Protein AF-A0A8H2XWH2-F1 (afdb_monomer)

pLDDT: mean 76.87, std 19.96, range [31.94, 98.0]

Mean predicted aligned error: 13.1 Å

Structure (mmCIF, N/CA/C/O backbone):
data_AF-A0A8H2XWH2-F1
#
_entry.id   AF-A0A8H2XWH2-F1
#
loop_
_atom_site.group_PDB
_atom_site.id
_atom_site.type_symbol
_atom_site.label_atom_id
_atom_site.label_alt_id
_atom_site.label_comp_id
_atom_site.label_asym_id
_atom_site.label_entity_id
_atom_site.label_seq_id
_atom_site.pdbx_PDB_ins_code
_atom_site.Cartn_x
_atom_site.Cartn_y
_atom_site.Cartn_z
_atom_site.occupancy
_atom_site.B_iso_or_equiv
_atom_site.auth_seq_id
_atom_site.auth_comp_id
_atom_site.auth_asym_id
_atom_site.auth_atom_id
_atom_site.pdbx_PDB_model_num
ATOM 1 N N . MET A 1 1 ? -13.136 -3.541 8.888 1.00 91.06 1 MET A N 1
ATOM 2 C CA . MET A 1 1 ? -12.353 -3.822 7.664 1.00 91.06 1 MET A CA 1
ATOM 3 C C . MET A 1 1 ? -10.920 -4.199 8.004 1.00 91.06 1 MET A C 1
ATOM 5 O O . MET A 1 1 ? -10.156 -3.366 8.495 1.00 91.06 1 MET A O 1
ATOM 9 N N . LEU A 1 2 ? -10.588 -5.460 7.754 1.00 94.88 2 LEU A N 1
ATOM 10 C CA . LEU A 1 2 ? -9.274 -6.061 7.959 1.00 94.88 2 LEU A CA 1
ATOM 11 C C . LEU A 1 2 ? -8.609 -6.339 6.616 1.00 94.88 2 LEU A C 1
ATOM 13 O O . LEU A 1 2 ? -9.277 -6.759 5.678 1.00 94.88 2 LEU A O 1
ATOM 17 N N . VAL A 1 3 ? -7.298 -6.149 6.539 1.00 95.75 3 VAL A N 1
ATOM 18 C CA . VAL A 1 3 ? -6.488 -6.607 5.411 1.00 95.75 3 VAL A CA 1
ATOM 19 C C . VAL A 1 3 ? -6.188 -8.090 5.626 1.00 95.75 3 VAL A C 1
ATOM 21 O O . VAL A 1 3 ? -5.547 -8.455 6.609 1.00 95.75 3 VAL A O 1
ATOM 24 N N . THR A 1 4 ? -6.655 -8.950 4.724 1.00 95.50 4 THR A N 1
ATOM 25 C CA . THR A 1 4 ? -6.486 -10.411 4.817 1.00 95.50 4 THR A CA 1
ATOM 26 C C . THR A 1 4 ? -5.352 -10.928 3.947 1.00 95.50 4 THR A C 1
ATOM 28 O O . THR A 1 4 ? -4.716 -11.922 4.295 1.00 95.50 4 THR A O 1
ATOM 31 N N . SER A 1 5 ? -5.038 -10.235 2.853 1.00 96.31 5 SER A N 1
ATOM 32 C CA . SER A 1 5 ? -3.849 -10.518 2.054 1.00 96.31 5 SER A CA 1
ATOM 33 C C . SER A 1 5 ? -3.314 -9.282 1.337 1.00 96.31 5 SER A C 1
ATOM 35 O O . SER A 1 5 ? -4.023 -8.286 1.165 1.00 96.31 5 SER A O 1
ATOM 37 N N . ALA A 1 6 ? -2.050 -9.353 0.924 1.00 96.88 6 ALA A N 1
ATOM 38 C CA . ALA A 1 6 ? -1.389 -8.364 0.086 1.00 96.88 6 ALA 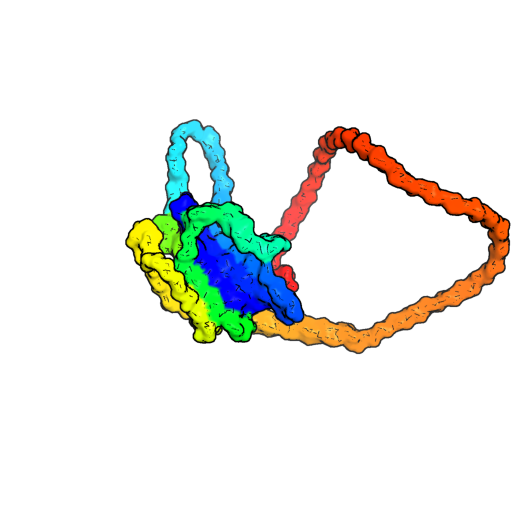A CA 1
ATOM 39 C C . ALA A 1 6 ? -0.572 -9.064 -1.008 1.00 96.88 6 ALA A C 1
ATOM 41 O O . ALA A 1 6 ? 0.288 -9.884 -0.701 1.00 96.88 6 ALA A O 1
ATOM 42 N N . SER A 1 7 ? -0.779 -8.699 -2.269 1.00 95.19 7 SER A N 1
ATOM 43 C CA . SER A 1 7 ? -0.048 -9.230 -3.421 1.00 95.19 7 SER A CA 1
ATOM 44 C C . SER A 1 7 ? 0.672 -8.104 -4.155 1.00 95.19 7 SER A C 1
ATOM 46 O O . SER A 1 7 ? 0.087 -7.075 -4.488 1.00 95.19 7 SER A O 1
ATOM 48 N N . TYR A 1 8 ? 1.958 -8.297 -4.422 1.00 92.94 8 TYR A N 1
ATOM 49 C CA . TYR A 1 8 ? 2.789 -7.376 -5.185 1.00 92.94 8 TYR A CA 1
ATOM 50 C C . TYR A 1 8 ? 2.809 -7.787 -6.658 1.00 92.94 8 TYR A C 1
ATOM 52 O O . TYR A 1 8 ? 3.260 -8.885 -6.983 1.00 92.94 8 TYR A O 1
ATOM 60 N N . TYR A 1 9 ? 2.379 -6.893 -7.548 1.00 91.56 9 TYR A N 1
ATOM 61 C CA . TYR A 1 9 ? 2.400 -7.087 -8.994 1.00 91.56 9 TYR A CA 1
ATOM 62 C C . TYR A 1 9 ? 3.373 -6.150 -9.692 1.00 91.56 9 TYR A C 1
ATOM 64 O O . TYR A 1 9 ? 3.622 -5.016 -9.272 1.00 91.56 9 TYR A O 1
ATOM 72 N N . LYS A 1 10 ? 3.842 -6.600 -10.854 1.00 88.12 10 LYS A N 1
ATOM 73 C CA . LYS A 1 10 ? 4.519 -5.737 -11.812 1.00 88.12 10 LYS A CA 1
ATOM 74 C C . LYS A 1 10 ? 4.036 -5.977 -13.234 1.00 88.12 10 LYS A C 1
ATOM 76 O O . LYS A 1 10 ? 3.940 -7.117 -13.687 1.00 88.12 10 LYS A O 1
ATOM 81 N N . SER A 1 11 ? 3.787 -4.887 -13.954 1.00 86.75 11 SER A N 1
ATOM 82 C CA . SER A 1 11 ? 3.505 -4.933 -15.386 1.00 86.75 11 SER A CA 1
ATOM 83 C C . SER A 1 11 ? 4.785 -5.116 -16.197 1.00 86.75 11 SER A C 1
ATOM 85 O O . SER A 1 11 ? 5.748 -4.363 -16.039 1.00 86.75 11 SER A O 1
ATOM 87 N N . ARG A 1 12 ? 4.776 -6.083 -17.121 1.00 82.50 12 ARG A N 1
ATOM 88 C CA . ARG A 1 12 ? 5.848 -6.248 -18.121 1.00 82.50 12 ARG A CA 1
ATOM 89 C C . ARG A 1 12 ? 5.813 -5.170 -19.204 1.00 82.50 12 ARG A C 1
ATOM 91 O O . ARG A 1 12 ? 6.842 -4.884 -19.803 1.00 82.50 12 ARG A O 1
ATOM 98 N N . LYS A 1 13 ? 4.634 -4.599 -19.472 1.00 85.62 13 LYS A N 1
ATOM 99 C CA . LYS A 1 13 ? 4.432 -3.575 -20.511 1.00 85.62 13 LYS A CA 1
ATOM 100 C C . LYS A 1 13 ? 4.608 -2.154 -19.980 1.00 85.62 13 LYS A C 1
ATOM 102 O O . LYS A 1 13 ? 4.993 -1.272 -20.736 1.00 85.62 13 LYS A O 1
ATOM 107 N N . SER A 1 14 ? 4.374 -1.958 -18.685 1.00 85.00 14 SER A N 1
ATOM 108 C CA . SER A 1 14 ? 4.397 -0.644 -18.044 1.00 85.00 14 SER A CA 1
ATOM 109 C C . SER A 1 14 ? 5.278 -0.686 -16.790 1.00 85.00 14 SER A C 1
ATOM 111 O O . SER A 1 14 ? 4.766 -0.681 -15.668 1.00 85.00 14 SER A O 1
ATOM 113 N N . PRO A 1 15 ? 6.617 -0.721 -16.942 1.00 81.44 15 PRO A N 1
ATOM 114 C CA . PRO A 1 15 ? 7.546 -0.837 -15.814 1.00 81.44 15 PRO A CA 1
ATOM 115 C C . PRO A 1 15 ? 7.513 0.377 -14.869 1.00 81.44 15 PRO A C 1
ATOM 117 O O . PRO A 1 15 ? 8.101 0.332 -13.791 1.00 81.44 15 PRO A O 1
ATOM 120 N N . GLY A 1 16 ? 6.817 1.454 -15.245 1.00 86.31 16 GLY A N 1
ATOM 121 C CA . GLY A 1 16 ? 6.575 2.626 -14.405 1.00 86.31 16 GLY A CA 1
ATOM 122 C C . GLY A 1 16 ? 5.547 2.444 -13.288 1.00 86.31 16 GLY A C 1
ATOM 123 O O . GLY A 1 16 ? 5.466 3.328 -12.449 1.00 86.31 16 GLY A O 1
ATOM 124 N N . HIS A 1 17 ? 4.793 1.341 -13.263 1.00 90.62 17 HIS A N 1
ATOM 125 C CA . HIS A 1 17 ? 3.780 1.094 -12.229 1.00 90.62 17 HIS A CA 1
ATOM 126 C C . HIS A 1 17 ? 4.312 0.168 -11.144 1.00 90.62 17 HIS A C 1
ATOM 128 O O . HIS A 1 17 ? 4.863 -0.896 -11.447 1.00 90.62 17 HIS A O 1
ATOM 134 N N . GLU A 1 18 ? 4.127 0.539 -9.887 1.00 91.62 18 GLU A N 1
ATOM 135 C CA . GLU A 1 18 ? 4.350 -0.304 -8.716 1.00 91.62 18 GLU A CA 1
ATOM 136 C C . GLU A 1 18 ? 3.004 -0.624 -8.075 1.00 91.62 18 GLU A C 1
ATOM 138 O O . GLU A 1 18 ? 2.367 0.254 -7.503 1.00 91.62 18 GLU A O 1
ATOM 143 N N . LEU A 1 19 ? 2.573 -1.882 -8.193 1.00 94.69 19 LEU A N 1
ATOM 144 C CA . LEU A 1 19 ? 1.204 -2.282 -7.882 1.00 94.69 19 LEU A CA 1
ATOM 145 C C . LEU A 1 19 ? 1.162 -3.185 -6.651 1.00 94.69 19 LEU A C 1
ATOM 147 O O . LEU A 1 19 ? 1.735 -4.275 -6.657 1.00 94.69 19 LEU A O 1
ATOM 151 N N . LEU A 1 20 ? 0.429 -2.777 -5.622 1.00 96.69 20 LEU A N 1
ATOM 152 C CA . LEU A 1 20 ? 0.083 -3.613 -4.475 1.00 96.69 20 LEU A CA 1
ATOM 153 C C . LEU A 1 20 ? -1.429 -3.811 -4.439 1.00 96.69 20 LEU A C 1
ATOM 155 O O . LEU A 1 20 ? -2.182 -2.849 -4.329 1.00 96.69 20 LEU A O 1
ATOM 159 N N . LEU A 1 21 ? -1.876 -5.057 -4.526 1.00 97.38 21 LEU A N 1
ATOM 160 C CA . LEU A 1 21 ? -3.272 -5.434 -4.354 1.00 97.38 21 LEU A CA 1
ATOM 161 C C . LEU A 1 21 ? -3.489 -5.912 -2.923 1.00 97.38 21 LEU A C 1
ATOM 163 O O . LEU A 1 21 ? -2.744 -6.754 -2.435 1.00 97.38 21 LEU A O 1
ATOM 167 N N . PHE A 1 22 ? -4.549 -5.443 -2.290 1.00 97.50 22 PHE A N 1
ATOM 168 C CA . PHE A 1 22 ? -4.957 -5.830 -0.952 1.00 97.50 22 PHE A CA 1
ATOM 169 C C . PHE A 1 22 ? -6.343 -6.449 -1.002 1.00 97.50 22 PHE A C 1
ATOM 171 O O . PHE A 1 22 ? -7.257 -5.884 -1.611 1.00 97.50 22 PHE A O 1
ATOM 178 N N . THR A 1 23 ? -6.501 -7.583 -0.328 1.00 96.62 23 THR A N 1
ATOM 179 C CA . THR A 1 23 ? -7.818 -8.154 -0.042 1.00 96.62 23 THR A CA 1
ATOM 180 C C . THR A 1 23 ? -8.269 -7.634 1.312 1.00 96.62 23 THR A C 1
ATOM 182 O O . THR A 1 23 ? -7.539 -7.740 2.299 1.00 96.62 23 THR A O 1
ATOM 185 N N . ILE A 1 24 ? -9.458 -7.042 1.349 1.00 95.50 24 ILE A N 1
ATOM 186 C CA . ILE A 1 24 ? -10.059 -6.452 2.539 1.00 95.50 24 ILE A CA 1
ATOM 187 C C . ILE A 1 24 ? -11.320 -7.235 2.875 1.00 95.50 24 ILE A C 1
ATOM 189 O O . ILE A 1 24 ? -12.261 -7.242 2.085 1.00 95.50 24 ILE A O 1
ATOM 193 N N . ALA A 1 25 ? -11.358 -7.847 4.052 1.00 93.19 25 ALA A N 1
ATOM 194 C CA . ALA A 1 25 ? -12.563 -8.474 4.573 1.00 93.19 25 ALA A CA 1
ATOM 195 C C . ALA A 1 25 ? -13.289 -7.518 5.522 1.00 93.19 25 ALA A C 1
ATOM 197 O O . ALA A 1 25 ? -12.667 -6.823 6.344 1.00 93.19 25 ALA A O 1
ATOM 198 N N . ASP A 1 26 ? -14.614 -7.488 5.426 1.00 89.62 26 ASP A N 1
ATOM 199 C CA . ASP A 1 26 ? -15.426 -6.963 6.516 1.00 89.62 26 ASP A CA 1
ATOM 200 C C . ASP A 1 26 ? -15.560 -8.003 7.639 1.00 89.62 26 ASP A C 1
ATOM 202 O O . ASP A 1 26 ? -15.497 -9.203 7.389 1.00 89.62 26 ASP A O 1
ATOM 206 N N . GLN A 1 27 ? -15.715 -7.547 8.882 1.00 82.25 27 GLN A N 1
ATOM 207 C CA . GLN A 1 27 ? -15.890 -8.420 10.054 1.00 82.25 27 GLN A CA 1
ATOM 208 C C . GLN A 1 27 ? -17.351 -8.866 10.257 1.00 82.25 27 GLN A C 1
ATOM 210 O O . GLN A 1 27 ? -17.688 -9.370 11.323 1.00 82.25 27 GLN A O 1
ATOM 215 N N . ALA A 1 28 ? -18.221 -8.648 9.269 1.00 81.88 28 ALA A N 1
ATOM 216 C CA . ALA A 1 28 ? -19.620 -9.062 9.316 1.00 81.88 28 ALA A CA 1
ATOM 217 C C . ALA A 1 28 ? -19.783 -10.583 9.111 1.00 81.88 28 ALA A C 1
ATOM 219 O O . ALA A 1 28 ? -18.870 -11.251 8.624 1.00 81.88 28 ALA A O 1
ATOM 220 N N . ASP A 1 29 ? -20.969 -11.105 9.448 1.00 64.25 29 ASP A N 1
ATOM 221 C CA . ASP A 1 29 ? -21.295 -12.543 9.419 1.00 64.25 29 ASP A CA 1
ATOM 222 C C . ASP A 1 29 ? -21.149 -13.186 8.025 1.00 64.25 29 ASP A C 1
ATOM 224 O O . ASP A 1 29 ? -20.847 -14.373 7.918 1.00 64.25 29 ASP A O 1
ATOM 228 N N . GLU A 1 30 ? -21.289 -12.397 6.953 1.00 77.12 30 GLU A N 1
ATOM 229 C CA . GLU A 1 30 ? -20.931 -12.796 5.591 1.00 77.12 30 GLU A CA 1
ATOM 230 C C . GLU A 1 30 ? -19.717 -11.980 5.117 1.00 77.12 30 GLU A C 1
ATOM 232 O O . GLU A 1 30 ? -19.862 -10.798 4.781 1.00 77.12 30 GLU A O 1
ATOM 237 N N . PRO A 1 31 ? -18.500 -12.564 5.095 1.00 74.56 31 PRO A N 1
ATOM 238 C CA . PRO A 1 31 ? -17.293 -11.825 4.758 1.00 74.56 31 PRO A CA 1
ATOM 239 C C . PRO A 1 31 ? -17.285 -11.479 3.268 1.00 74.56 31 PRO A C 1
ATOM 241 O O . PRO A 1 31 ? -16.856 -12.257 2.414 1.00 74.56 31 PRO A O 1
ATOM 244 N N . LEU A 1 32 ? -17.741 -10.271 2.948 1.00 85.94 32 LEU A N 1
ATOM 245 C CA . LEU A 1 32 ? -17.546 -9.682 1.633 1.00 85.94 32 LEU A CA 1
ATOM 246 C C . LEU A 1 32 ? -16.080 -9.270 1.489 1.00 85.94 32 LEU A C 1
ATOM 248 O O . LEU A 1 32 ? -15.563 -8.448 2.253 1.00 85.94 32 LEU A O 1
ATOM 252 N N . ASN A 1 33 ? -15.419 -9.839 0.481 1.00 91.50 33 ASN A N 1
ATOM 253 C CA . ASN A 1 33 ? -14.073 -9.443 0.098 1.00 91.50 33 ASN A CA 1
ATOM 254 C C . ASN A 1 33 ? -14.141 -8.249 -0.850 1.00 91.50 33 ASN A C 1
ATOM 256 O O . ASN A 1 33 ? -14.717 -8.314 -1.935 1.00 91.50 33 ASN A O 1
ATOM 260 N N . ASN A 1 34 ? -13.496 -7.164 -0.447 1.00 94.62 34 ASN A N 1
ATOM 261 C CA . ASN A 1 34 ? -13.218 -6.025 -1.299 1.00 94.62 34 ASN A CA 1
ATOM 262 C C . ASN A 1 34 ? -11.751 -6.051 -1.717 1.00 94.62 34 ASN A C 1
ATOM 264 O O . ASN A 1 34 ? -10.889 -6.546 -0.993 1.00 94.62 34 ASN A O 1
ATOM 268 N N . TYR A 1 35 ? -11.463 -5.477 -2.879 1.00 96.81 35 TYR A N 1
ATOM 269 C CA . TYR A 1 35 ? -10.101 -5.378 -3.388 1.00 96.81 35 TYR A CA 1
ATOM 270 C C . TYR A 1 35 ? -9.704 -3.918 -3.500 1.00 96.81 35 TYR A C 1
ATOM 272 O O . TYR A 1 35 ? -10.422 -3.121 -4.108 1.00 96.81 35 TYR A O 1
ATOM 280 N N . ILE A 1 36 ? -8.557 -3.577 -2.924 1.00 97.44 36 ILE A N 1
ATOM 281 C CA . ILE A 1 36 ? -7.956 -2.250 -3.025 1.00 97.44 36 ILE A CA 1
ATOM 282 C C . ILE A 1 36 ? -6.604 -2.408 -3.698 1.00 97.44 36 ILE A C 1
ATOM 284 O O . ILE A 1 36 ? -5.781 -3.202 -3.265 1.00 97.44 36 ILE A O 1
ATOM 288 N N . LEU A 1 37 ? -6.364 -1.647 -4.751 1.00 97.62 37 LEU A N 1
ATOM 289 C CA . LEU A 1 37 ? -5.100 -1.606 -5.459 1.00 97.62 37 LEU A CA 1
ATOM 290 C C . LEU A 1 37 ? -4.440 -0.254 -5.216 1.00 97.62 37 LEU A C 1
ATOM 292 O O . LEU A 1 37 ? -5.036 0.787 -5.477 1.00 97.62 37 LEU A O 1
ATOM 296 N N . LEU A 1 38 ? -3.217 -0.284 -4.710 1.00 97.62 38 LEU A N 1
ATOM 297 C CA . LEU A 1 38 ? -2.335 0.862 -4.598 1.00 97.62 38 LEU A CA 1
ATOM 298 C C . LEU A 1 38 ? -1.377 0.840 -5.784 1.00 97.62 38 LEU A C 1
ATOM 300 O O . LEU A 1 38 ? -0.593 -0.099 -5.928 1.00 97.62 38 LEU A O 1
ATOM 304 N N . ASP A 1 39 ? -1.463 1.864 -6.622 1.00 95.69 39 ASP A N 1
ATOM 305 C CA . ASP A 1 39 ? -0.576 2.082 -7.756 1.00 95.69 39 ASP A CA 1
ATOM 306 C C . ASP A 1 39 ? 0.300 3.299 -7.492 1.00 95.69 39 ASP A C 1
ATOM 308 O O . ASP A 1 39 ? -0.204 4.402 -7.273 1.00 95.69 39 ASP A O 1
ATOM 312 N N . ARG A 1 40 ? 1.613 3.096 -7.530 1.00 94.50 40 ARG A N 1
ATOM 313 C CA . ARG A 1 40 ? 2.581 4.183 -7.544 1.00 94.50 40 ARG A CA 1
ATOM 314 C C . ARG A 1 40 ? 3.176 4.343 -8.932 1.00 94.50 40 ARG A C 1
ATOM 316 O O . ARG A 1 40 ? 3.749 3.409 -9.491 1.00 94.50 40 ARG A O 1
ATOM 323 N N . 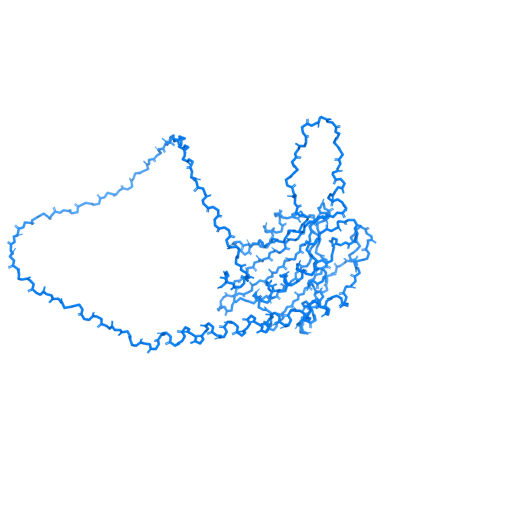THR A 1 41 ? 3.096 5.567 -9.444 1.00 91.88 41 THR A N 1
ATOM 324 C CA . THR A 1 41 ? 3.561 5.953 -10.780 1.00 91.88 41 THR A CA 1
ATOM 325 C C . THR A 1 41 ? 4.388 7.236 -10.742 1.00 91.88 41 THR A C 1
ATOM 327 O O . THR A 1 41 ? 4.271 8.025 -9.801 1.00 91.88 41 THR A O 1
ATOM 330 N N . PRO A 1 42 ? 5.225 7.509 -11.758 1.00 89.62 42 PRO A N 1
ATOM 331 C CA . PRO A 1 42 ? 5.768 8.847 -11.940 1.00 89.62 42 PRO A CA 1
ATOM 332 C C . PRO A 1 42 ? 4.625 9.822 -12.234 1.00 89.62 42 PRO A C 1
ATOM 334 O O . PRO A 1 42 ? 3.823 9.605 -13.147 1.00 89.62 42 PRO A O 1
ATOM 337 N N . ARG A 1 43 ? 4.562 10.932 -11.495 1.00 87.69 43 ARG A N 1
ATOM 338 C CA . ARG A 1 43 ? 3.591 11.991 -11.752 1.00 87.69 43 ARG A CA 1
ATOM 339 C C . ARG A 1 43 ? 3.854 12.567 -13.136 1.00 87.69 43 ARG A C 1
ATOM 341 O O . ARG A 1 43 ? 4.904 13.158 -13.394 1.00 87.69 43 ARG A O 1
ATOM 348 N N . GLN A 1 44 ? 2.870 12.440 -14.018 1.00 79.88 44 GLN A N 1
ATOM 349 C CA . GLN A 1 44 ? 2.904 13.117 -15.305 1.00 79.88 44 GLN A CA 1
ATOM 350 C C . GLN A 1 44 ? 2.704 14.610 -15.053 1.00 79.88 44 GLN A C 1
ATOM 352 O O . GLN A 1 44 ? 1.590 15.080 -14.824 1.00 79.88 44 GLN A O 1
ATOM 357 N N . LEU A 1 45 ? 3.800 15.369 -15.024 1.00 72.31 45 LEU A N 1
ATOM 358 C CA . LEU A 1 45 ? 3.690 16.818 -15.073 1.00 72.31 45 LEU A CA 1
ATOM 359 C C . LEU A 1 45 ? 3.093 17.184 -16.436 1.00 72.31 45 LEU A C 1
ATOM 361 O O . LEU A 1 45 ? 3.539 16.624 -17.443 1.00 72.31 45 LEU A O 1
ATOM 365 N N . PRO A 1 46 ? 2.098 18.090 -16.489 1.00 73.06 46 PRO A N 1
ATOM 366 C CA . PRO A 1 46 ? 1.603 18.588 -17.757 1.00 73.06 46 PRO A CA 1
ATOM 367 C C . PRO A 1 46 ? 2.808 19.145 -18.498 1.00 73.06 46 PRO A C 1
ATOM 369 O O . PRO A 1 46 ? 3.455 20.088 -18.032 1.00 73.06 46 PRO A O 1
ATOM 372 N N . VAL A 1 47 ? 3.156 18.510 -19.614 1.00 64.56 47 VAL A N 1
ATOM 373 C CA . VAL A 1 47 ? 4.173 19.036 -20.510 1.00 64.56 47 VAL A CA 1
ATOM 374 C C . VAL A 1 47 ? 3.579 20.345 -21.000 1.00 64.56 47 VAL A C 1
ATOM 376 O O . VAL A 1 47 ? 2.706 20.343 -21.862 1.00 64.56 47 VAL A O 1
ATOM 379 N N . LYS A 1 48 ? 3.981 21.469 -20.393 1.00 62.94 48 LYS A N 1
ATOM 380 C CA . LYS A 1 48 ? 3.784 22.783 -20.995 1.00 62.94 48 LYS A CA 1
ATOM 381 C C . LYS A 1 48 ? 4.565 22.704 -22.289 1.00 62.94 48 LYS A C 1
ATOM 383 O O . LYS A 1 48 ? 5.777 22.863 -22.257 1.00 62.94 48 LYS A O 1
ATOM 388 N N . THR A 1 49 ? 3.898 22.327 -23.372 1.00 57.03 49 THR A N 1
ATOM 389 C CA . THR A 1 49 ? 4.474 22.255 -24.707 1.00 57.03 49 THR A CA 1
ATOM 390 C C . THR A 1 49 ? 5.117 23.610 -24.974 1.00 57.03 49 THR A C 1
ATOM 392 O O . THR A 1 49 ? 4.376 24.586 -25.120 1.00 57.03 49 THR A O 1
ATOM 395 N N . PRO A 1 50 ? 6.458 23.727 -24.994 1.00 55.47 50 PRO A N 1
ATOM 396 C CA . PRO A 1 50 ? 7.043 24.882 -25.634 1.00 55.47 50 PRO A CA 1
ATOM 397 C C . PRO A 1 50 ? 6.652 24.753 -27.102 1.00 55.47 50 PRO A C 1
ATOM 399 O O . PRO A 1 50 ? 6.815 23.691 -27.702 1.00 55.47 50 PRO A O 1
ATOM 402 N N . THR A 1 51 ? 6.041 25.798 -27.643 1.00 62.41 51 THR A N 1
ATOM 403 C CA . THR A 1 51 ? 5.515 25.884 -29.007 1.00 62.41 51 THR A CA 1
ATOM 404 C C . THR A 1 51 ? 6.660 25.906 -30.028 1.00 62.41 51 THR A C 1
ATOM 406 O O . THR A 1 51 ? 6.847 26.879 -30.750 1.00 62.41 51 THR A O 1
ATOM 409 N N . LEU A 1 52 ? 7.480 24.856 -30.058 1.00 59.09 52 LEU A N 1
ATOM 410 C CA . LEU A 1 52 ? 8.580 24.673 -30.994 1.00 59.09 52 LEU A CA 1
ATOM 411 C C . LEU A 1 52 ? 8.453 23.292 -31.652 1.00 59.09 52 LEU A C 1
ATOM 413 O O . LEU A 1 52 ? 8.288 22.286 -30.956 1.00 59.09 52 LEU A O 1
ATOM 417 N N . PRO A 1 53 ? 8.485 23.231 -32.992 1.00 58.47 53 PRO A N 1
ATOM 418 C CA . PRO A 1 53 ? 8.303 21.992 -33.724 1.00 58.47 53 PRO A CA 1
ATOM 419 C C . PRO A 1 53 ? 9.539 21.088 -33.605 1.00 58.47 53 PRO A C 1
ATOM 421 O O . PRO A 1 53 ? 10.676 21.549 -33.592 1.00 58.47 53 PRO A O 1
ATOM 424 N N . SER A 1 54 ? 9.285 19.778 -33.624 1.00 54.56 54 SER A N 1
ATOM 425 C CA . SER A 1 54 ? 10.230 18.691 -33.924 1.00 54.56 54 SER A CA 1
ATOM 426 C C . SER A 1 54 ? 11.357 18.396 -32.915 1.00 54.56 54 SER A C 1
ATOM 428 O O . SER A 1 54 ? 12.467 18.899 -32.995 1.00 54.56 54 SER A O 1
ATOM 430 N N . SER A 1 55 ? 11.121 17.428 -32.032 1.00 51.84 55 SER A N 1
ATOM 431 C CA . SER A 1 55 ? 11.665 16.073 -32.219 1.00 51.84 55 SER A CA 1
ATOM 432 C C . SER A 1 55 ? 10.968 15.128 -31.235 1.00 51.84 55 SER A C 1
ATOM 434 O O . SER A 1 55 ? 10.862 15.397 -30.041 1.00 51.84 55 SER A O 1
ATOM 436 N N . SER A 1 56 ? 10.413 14.036 -31.748 1.00 56.38 56 SER A N 1
ATOM 437 C CA . SER A 1 56 ? 9.699 13.001 -30.998 1.00 56.38 56 SER A CA 1
ATOM 438 C C . SER A 1 56 ? 10.681 12.092 -30.250 1.00 56.38 56 SER A C 1
ATOM 440 O O . SER A 1 56 ? 10.777 10.898 -30.522 1.00 56.38 56 SER A O 1
ATOM 442 N N . GLY A 1 57 ? 11.458 12.677 -29.340 1.00 60.38 57 GLY A N 1
ATOM 443 C CA . GLY A 1 57 ? 12.282 11.945 -28.385 1.00 60.38 57 GLY A CA 1
ATOM 444 C C . GLY A 1 57 ? 11.502 11.670 -27.093 1.00 60.38 57 GLY A C 1
ATOM 445 O O . GLY A 1 57 ? 10.737 12.532 -26.652 1.00 60.38 57 GLY A O 1
ATOM 446 N N . PRO A 1 58 ? 11.671 10.498 -26.453 1.00 57.56 58 PRO A N 1
ATOM 447 C CA . PRO A 1 58 ? 11.140 10.273 -25.114 1.00 57.56 58 PRO A CA 1
ATOM 448 C C . PRO A 1 58 ? 11.709 11.329 -24.161 1.00 57.56 58 PRO A C 1
ATOM 450 O O . PRO A 1 58 ? 12.910 11.598 -24.156 1.00 57.56 58 PRO A O 1
ATOM 453 N N . ASN A 1 59 ? 10.840 11.954 -23.369 1.00 59.97 59 ASN A N 1
ATOM 454 C CA . ASN A 1 59 ? 11.217 13.046 -22.481 1.00 59.97 59 ASN A CA 1
ATOM 455 C C . ASN A 1 59 ? 12.142 12.518 -21.367 1.00 59.97 59 ASN A C 1
ATOM 457 O O . ASN A 1 59 ? 11.682 11.944 -20.380 1.00 59.97 59 ASN A O 1
ATOM 461 N N . ILE A 1 60 ? 13.455 12.701 -21.542 1.00 64.38 60 ILE A N 1
ATOM 462 C CA . ILE A 1 60 ? 14.519 12.198 -20.652 1.00 64.38 60 ILE A CA 1
ATOM 463 C C . ILE A 1 60 ? 14.296 12.628 -19.193 1.00 64.38 60 ILE A C 1
ATOM 465 O O . ILE A 1 60 ? 14.677 11.908 -18.274 1.00 64.38 60 ILE A O 1
ATOM 469 N N . SER A 1 61 ? 13.614 13.751 -18.954 1.00 59.81 61 SER A N 1
ATOM 470 C CA . SER A 1 61 ? 13.275 14.205 -17.599 1.00 59.81 61 SER A CA 1
ATOM 471 C C . SER A 1 61 ? 12.480 13.165 -16.790 1.00 59.81 61 SER A C 1
ATOM 473 O O . SER A 1 61 ? 12.783 12.951 -15.620 1.00 59.81 61 SER A O 1
ATOM 475 N N . GLN A 1 62 ? 11.561 12.418 -17.414 1.00 60.16 62 GLN A N 1
ATOM 476 C CA . GLN A 1 62 ? 10.817 11.337 -16.747 1.00 60.16 62 GLN A CA 1
ATOM 477 C C . GLN A 1 62 ? 11.701 10.130 -16.400 1.00 60.16 62 GLN A C 1
ATOM 479 O O . GLN A 1 62 ? 11.413 9.389 -15.461 1.00 60.16 62 GLN A O 1
ATOM 484 N N . LEU A 1 63 ? 12.795 9.936 -17.140 1.00 64.12 63 LEU A N 1
ATOM 485 C CA . LEU A 1 63 ? 13.776 8.886 -16.873 1.00 64.12 63 LEU A CA 1
ATOM 486 C C . LEU A 1 63 ? 14.737 9.269 -15.737 1.00 64.12 63 LEU A C 1
ATOM 488 O O . LEU A 1 63 ? 15.198 8.391 -15.004 1.00 64.12 63 LEU A O 1
ATOM 492 N N . LEU A 1 64 ? 15.024 10.566 -15.580 1.00 68.81 64 LEU A N 1
ATOM 493 C CA . LEU A 1 64 ? 15.945 11.099 -14.571 1.00 68.81 64 LEU A CA 1
ATOM 494 C C . LEU A 1 64 ? 15.306 11.239 -13.183 1.00 68.81 64 LEU A C 1
ATOM 496 O O . LEU A 1 64 ? 16.010 11.121 -12.176 1.00 68.81 64 LEU A O 1
ATOM 500 N N . GLY A 1 65 ? 13.987 11.405 -13.124 1.00 76.19 65 GLY A N 1
ATOM 501 C CA . GLY A 1 65 ? 13.210 11.416 -11.891 1.00 76.19 65 GLY A CA 1
ATOM 502 C C . GLY A 1 65 ? 12.189 12.542 -11.841 1.00 76.19 65 GLY A C 1
ATOM 503 O O . GLY A 1 65 ? 12.373 13.592 -12.449 1.00 76.19 65 GLY A O 1
ATOM 504 N N . GLY A 1 66 ? 11.117 12.330 -11.090 1.00 86.81 66 GLY A N 1
ATOM 505 C CA . GLY A 1 66 ? 10.113 13.352 -10.813 1.00 86.81 66 GLY A CA 1
ATOM 506 C C . GLY A 1 66 ? 9.255 12.968 -9.614 1.00 86.81 66 GLY A C 1
ATOM 507 O O . GLY A 1 66 ? 9.441 11.877 -9.081 1.00 86.81 66 GLY A O 1
ATOM 508 N N . PRO A 1 67 ? 8.299 13.814 -9.205 1.00 91.25 67 PRO A N 1
ATOM 509 C CA . PRO A 1 67 ? 7.405 13.488 -8.103 1.00 91.25 67 PRO A CA 1
ATOM 510 C C . PRO A 1 67 ? 6.671 12.179 -8.386 1.00 91.25 67 PRO A C 1
ATOM 512 O O . PRO A 1 67 ? 6.246 11.936 -9.516 1.00 91.25 67 PRO A O 1
ATOM 515 N N . ALA A 1 68 ? 6.498 11.341 -7.378 1.00 92.69 68 ALA A N 1
ATOM 516 C CA . ALA A 1 68 ? 5.643 10.175 -7.477 1.00 92.69 68 ALA A CA 1
ATOM 517 C C . ALA A 1 68 ? 4.168 10.554 -7.312 1.00 92.69 68 ALA A C 1
ATOM 519 O O . ALA A 1 68 ? 3.818 11.606 -6.772 1.00 92.69 68 ALA A O 1
ATOM 520 N N . SER A 1 69 ? 3.301 9.677 -7.795 1.00 93.88 69 SER A N 1
ATOM 521 C CA . SER A 1 69 ? 1.861 9.738 -7.629 1.00 93.88 69 SER A CA 1
ATOM 522 C C . SER A 1 69 ? 1.386 8.388 -7.122 1.00 93.88 69 SER A C 1
ATOM 524 O O . SER A 1 69 ? 1.493 7.396 -7.842 1.00 93.88 69 SER A O 1
ATOM 526 N N . ASP A 1 70 ? 0.844 8.377 -5.909 1.00 95.38 70 ASP A N 1
ATOM 527 C CA . ASP A 1 70 ? 0.277 7.187 -5.284 1.00 95.38 70 ASP A CA 1
ATOM 528 C C . ASP A 1 70 ? -1.247 7.265 -5.359 1.00 95.38 70 ASP A C 1
ATOM 530 O O . ASP A 1 70 ? -1.858 8.231 -4.894 1.00 95.38 70 ASP A O 1
ATOM 534 N N . GLN A 1 71 ? -1.867 6.257 -5.962 1.00 96.12 71 GLN A N 1
ATOM 535 C CA . GLN A 1 71 ? -3.302 6.208 -6.191 1.00 96.12 71 GLN A CA 1
ATOM 536 C C . GLN A 1 71 ? -3.890 4.912 -5.645 1.00 96.12 71 GLN A C 1
ATOM 538 O O . GLN A 1 71 ? -3.452 3.817 -5.988 1.00 96.12 71 GLN A O 1
ATOM 543 N N . PHE A 1 72 ? -4.946 5.044 -4.846 1.00 96.81 72 PHE A N 1
ATOM 544 C CA . PHE A 1 72 ? -5.790 3.920 -4.468 1.00 96.81 72 PHE A CA 1
ATOM 545 C C . PHE A 1 72 ? -6.936 3.761 -5.464 1.00 96.81 72 PHE A C 1
ATOM 547 O O . PHE A 1 72 ? -7.625 4.724 -5.802 1.00 96.81 72 PHE A O 1
ATOM 554 N N . SER A 1 73 ? -7.160 2.530 -5.902 1.00 96.81 73 SER A N 1
ATOM 555 C CA . SER A 1 73 ? -8.290 2.118 -6.729 1.00 96.81 73 SER A CA 1
ATOM 556 C C . SER A 1 73 ? -9.027 0.988 -6.032 1.00 96.81 73 SER A C 1
ATOM 558 O O . SER A 1 73 ? -8.406 0.060 -5.525 1.00 96.81 73 SER A O 1
ATOM 560 N N . ILE A 1 74 ? -10.352 1.060 -5.985 1.00 95.56 74 ILE A N 1
ATOM 561 C CA . ILE A 1 74 ? -11.181 0.119 -5.225 1.00 95.56 74 ILE A CA 1
ATOM 562 C C . ILE A 1 74 ? -12.069 -0.643 -6.204 1.00 95.56 74 ILE A C 1
ATOM 564 O O . ILE A 1 74 ? -12.689 -0.043 -7.084 1.00 95.56 74 ILE A O 1
ATOM 568 N N . SER A 1 75 ? -12.153 -1.963 -6.053 1.00 94.25 75 SER A N 1
ATOM 569 C CA . SER A 1 75 ? -13.107 -2.766 -6.814 1.00 94.25 75 SER A CA 1
ATOM 570 C C . SER A 1 75 ? 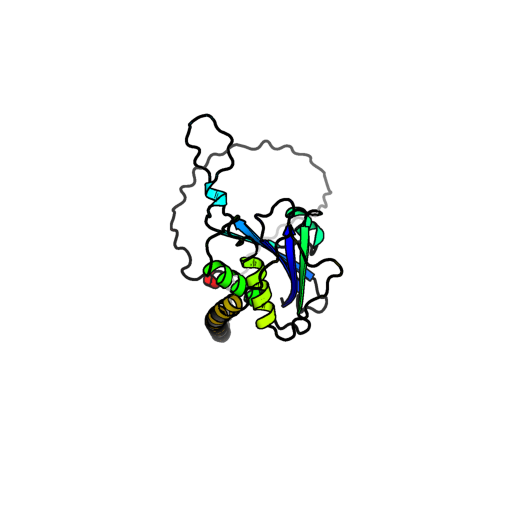-14.509 -2.595 -6.237 1.00 94.25 75 SER A C 1
ATOM 572 O O . SER A 1 75 ? -14.826 -3.139 -5.185 1.00 94.25 75 SER A O 1
ATOM 574 N N . TYR A 1 76 ? -15.363 -1.860 -6.951 1.00 81.50 76 TYR A N 1
ATOM 575 C CA . TYR A 1 76 ? -16.745 -1.584 -6.537 1.00 81.50 76 TYR A CA 1
ATOM 576 C C . TYR A 1 76 ? -17.618 -2.847 -6.397 1.00 81.50 76 TYR A C 1
ATOM 578 O O . TYR A 1 76 ? -18.604 -2.835 -5.671 1.00 81.50 76 TYR A O 1
ATOM 586 N N . ARG A 1 77 ? -17.275 -3.936 -7.099 1.00 87.75 77 ARG A N 1
ATOM 587 C CA . ARG A 1 77 ? -18.052 -5.191 -7.113 1.00 87.75 77 ARG A CA 1
ATOM 588 C C . ARG A 1 77 ? -17.335 -6.371 -6.459 1.00 87.75 77 ARG A C 1
ATOM 590 O O . ARG A 1 77 ? -17.760 -7.503 -6.655 1.00 87.75 77 ARG A O 1
ATOM 597 N N . GLY A 1 78 ? -16.217 -6.130 -5.772 1.00 90.75 78 GLY A N 1
ATOM 598 C CA . GLY A 1 78 ? -15.377 -7.222 -5.274 1.00 90.75 78 GLY A CA 1
ATOM 599 C C . GLY A 1 78 ? -14.812 -8.102 -6.400 1.00 90.75 78 GLY A C 1
ATOM 600 O O . GLY A 1 78 ? -14.509 -9.265 -6.184 1.00 90.75 78 GLY A O 1
ATOM 601 N N . ASP A 1 79 ? -14.669 -7.574 -7.618 1.00 94.12 79 ASP A N 1
ATOM 602 C CA . ASP A 1 79 ? -14.041 -8.286 -8.733 1.00 94.12 79 ASP A CA 1
ATOM 603 C C . ASP A 1 79 ? -12.559 -7.899 -8.815 1.00 94.12 79 ASP A C 1
ATOM 605 O O . ASP A 1 79 ? -12.207 -6.791 -9.246 1.00 94.12 79 ASP A O 1
ATOM 609 N N . ARG A 1 80 ? -11.695 -8.814 -8.364 1.00 95.12 80 ARG A N 1
ATOM 610 C CA . ARG A 1 80 ? -10.233 -8.689 -8.426 1.00 95.12 80 ARG A CA 1
ATOM 611 C C . ARG A 1 80 ? -9.731 -8.570 -9.859 1.00 95.12 80 ARG A C 1
ATOM 613 O O . ARG A 1 80 ? -8.892 -7.717 -10.148 1.00 95.12 80 ARG A O 1
ATOM 620 N N . ASP A 1 81 ? -10.228 -9.410 -10.755 1.00 94.81 81 ASP A N 1
ATOM 621 C CA . ASP A 1 81 ? -9.683 -9.521 -12.103 1.00 94.81 81 ASP A CA 1
ATOM 622 C C . ASP A 1 81 ? -10.065 -8.310 -12.949 1.00 94.81 81 ASP A C 1
ATOM 624 O O . ASP A 1 81 ? -9.250 -7.829 -13.734 1.00 94.81 81 ASP A O 1
ATOM 628 N N . SER A 1 82 ? -11.269 -7.759 -12.764 1.00 94.38 82 SER A N 1
ATOM 629 C CA . SER A 1 82 ? -11.645 -6.483 -13.388 1.00 94.38 82 SER A CA 1
ATOM 630 C C . SER A 1 82 ? -10.739 -5.341 -12.948 1.00 94.38 82 SER A C 1
ATOM 632 O O . SER A 1 82 ? -10.326 -4.544 -13.792 1.00 94.38 82 SER A O 1
ATOM 634 N N . LEU A 1 83 ? -10.381 -5.286 -11.660 1.00 94.88 83 LEU A N 1
ATOM 635 C CA . LEU A 1 83 ? -9.458 -4.276 -11.150 1.00 94.88 83 LEU A CA 1
ATOM 636 C C . LEU A 1 83 ? -8.068 -4.447 -11.780 1.00 94.88 83 LEU A C 1
ATOM 638 O O . LEU A 1 83 ? -7.536 -3.500 -12.346 1.00 94.88 83 LEU A O 1
ATOM 642 N N . LEU A 1 84 ? -7.513 -5.662 -11.789 1.00 94.81 84 LEU A N 1
ATOM 643 C CA . LEU A 1 84 ? -6.206 -5.942 -12.398 1.00 94.81 84 LEU A CA 1
ATOM 644 C C . LEU A 1 84 ? -6.187 -5.709 -13.920 1.00 94.81 84 LEU A C 1
ATOM 646 O O . LEU A 1 84 ? -5.189 -5.226 -14.463 1.00 94.81 84 LEU A O 1
ATOM 650 N N . ARG A 1 85 ? -7.289 -5.992 -14.629 1.00 93.75 85 ARG A N 1
ATOM 651 C CA . ARG A 1 85 ? -7.434 -5.702 -16.068 1.00 93.75 85 ARG A CA 1
ATOM 652 C C . ARG A 1 85 ? -7.261 -4.221 -16.385 1.00 93.75 85 ARG A C 1
ATOM 654 O O . ARG A 1 85 ? -6.627 -3.915 -17.392 1.00 93.75 85 ARG A O 1
ATOM 661 N N . HIS A 1 86 ? -7.736 -3.326 -15.520 1.00 91.56 86 HIS A N 1
ATOM 662 C CA . HIS A 1 86 ? -7.578 -1.881 -15.705 1.00 91.56 86 HIS A CA 1
ATOM 663 C C . HIS A 1 86 ? -6.104 -1.431 -15.702 1.00 91.56 86 HIS A C 1
ATOM 665 O O . HIS A 1 86 ? -5.748 -0.501 -16.417 1.00 91.56 86 HIS A O 1
ATOM 671 N N . PHE A 1 87 ? -5.234 -2.137 -14.97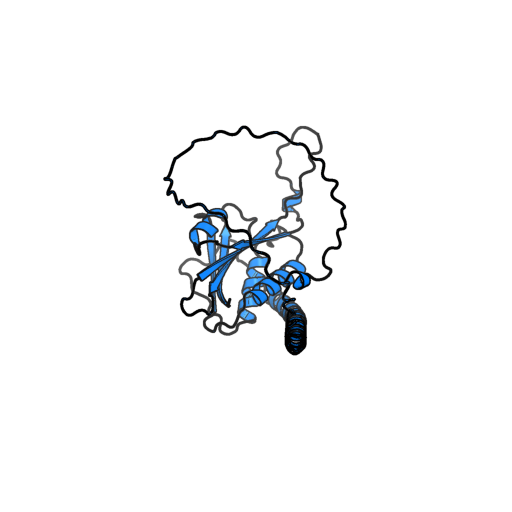1 1.00 89.12 87 PHE A N 1
ATOM 672 C CA . PHE A 1 87 ? -3.819 -1.779 -14.783 1.00 89.12 87 PHE A CA 1
ATOM 673 C C . PHE A 1 87 ? -2.837 -2.611 -15.626 1.00 89.12 87 PHE A C 1
ATOM 675 O O . PHE A 1 87 ? -1.622 -2.529 -15.444 1.00 89.12 87 PHE A O 1
ATOM 682 N N . GLY A 1 88 ? -3.334 -3.415 -16.570 1.00 85.19 88 GLY A N 1
ATOM 683 C CA . GLY A 1 88 ? -2.490 -4.179 -17.497 1.00 85.19 88 GLY A CA 1
ATOM 684 C C . GLY A 1 88 ? -2.900 -5.634 -17.705 1.00 85.19 88 GLY A C 1
ATOM 685 O O . GLY A 1 88 ? -2.311 -6.301 -18.562 1.00 85.19 88 GLY A O 1
ATOM 686 N N . GLY A 1 89 ? -3.894 -6.136 -16.967 1.00 86.81 89 GLY A N 1
ATOM 687 C CA . GLY A 1 89 ? -4.504 -7.450 -17.189 1.00 86.81 89 GLY A CA 1
ATOM 688 C C . GLY A 1 89 ? -3.483 -8.579 -17.280 1.00 86.81 89 GLY A C 1
ATOM 689 O O . GLY A 1 89 ? -2.668 -8.757 -16.380 1.00 86.81 89 GLY A O 1
ATOM 690 N N . SER A 1 90 ? -3.487 -9.313 -18.397 1.00 84.19 90 SER A N 1
ATOM 691 C CA . SER A 1 90 ? -2.601 -10.465 -18.633 1.00 84.19 90 SER A CA 1
ATOM 692 C C . SER A 1 90 ? -1.102 -10.139 -18.676 1.00 84.19 90 SER A C 1
ATOM 694 O O . SER A 1 90 ? -0.278 -11.049 -18.718 1.00 84.19 90 SER A O 1
ATOM 696 N N . SER A 1 91 ? -0.720 -8.858 -18.673 1.00 85.69 91 SER A N 1
ATOM 697 C CA . SER A 1 91 ? 0.685 -8.440 -18.605 1.00 85.69 91 SER A CA 1
ATOM 698 C C . SER A 1 91 ? 1.212 -8.234 -17.183 1.00 85.69 91 SER A C 1
ATOM 700 O O . SER A 1 91 ? 2.407 -7.961 -17.019 1.00 85.69 91 SER A O 1
ATOM 702 N N . LEU A 1 92 ? 0.348 -8.367 -16.172 1.00 89.62 92 LEU A N 1
ATOM 703 C CA . LEU A 1 92 ? 0.728 -8.310 -14.767 1.00 89.62 92 LEU A CA 1
ATOM 704 C C . LEU A 1 92 ? 1.291 -9.657 -14.318 1.00 89.62 92 LEU A C 1
ATOM 706 O O . LEU A 1 92 ? 0.652 -10.696 -14.457 1.00 89.62 92 LEU A O 1
ATOM 710 N N . ALA A 1 93 ? 2.494 -9.622 -13.757 1.00 88.81 93 ALA A N 1
ATOM 711 C CA . ALA A 1 93 ? 3.086 -10.749 -13.060 1.00 88.81 93 ALA A CA 1
ATOM 712 C C . ALA A 1 93 ? 2.974 -10.513 -11.554 1.00 88.81 93 ALA A C 1
ATOM 714 O O . ALA A 1 93 ? 3.434 -9.482 -11.057 1.00 88.81 93 ALA A O 1
ATOM 715 N N . GLU A 1 94 ? 2.380 -11.464 -10.839 1.00 90.56 94 GLU A N 1
ATOM 716 C CA . GLU A 1 94 ? 2.424 -11.489 -9.381 1.00 90.56 94 GLU A CA 1
ATOM 717 C C . GLU A 1 94 ? 3.822 -11.917 -8.930 1.00 90.56 94 GLU A C 1
ATOM 719 O O . GLU A 1 94 ? 4.322 -12.965 -9.335 1.00 90.56 94 GLU A O 1
ATOM 724 N N . LEU A 1 95 ? 4.483 -11.080 -8.137 1.00 87.44 95 LEU A N 1
ATOM 725 C CA . LEU A 1 95 ? 5.861 -11.298 -7.706 1.00 87.44 95 LEU A CA 1
ATOM 726 C C . LEU A 1 95 ? 5.936 -11.908 -6.307 1.00 87.44 95 LEU A C 1
ATOM 728 O O . LEU A 1 95 ? 6.848 -12.690 -6.037 1.00 87.44 95 LEU A O 1
ATOM 732 N N . LYS A 1 96 ? 5.029 -11.515 -5.405 1.00 89.94 96 LYS A N 1
ATOM 733 C CA . LYS A 1 96 ? 4.960 -12.009 -4.023 1.00 89.94 96 LYS A CA 1
ATOM 734 C C . LYS A 1 96 ? 3.520 -11.876 -3.479 1.00 89.94 96 LYS A C 1
ATOM 736 O O . LYS A 1 96 ? 2.894 -10.859 -3.766 1.00 89.94 96 LYS A O 1
ATOM 741 N N . ALA A 1 97 ? 3.051 -12.815 -2.645 1.00 93.75 97 ALA A N 1
ATOM 742 C CA . ALA A 1 97 ? 1.806 -12.703 -1.850 1.00 93.75 97 ALA A CA 1
ATOM 743 C C . ALA A 1 97 ? 1.979 -12.969 -0.329 1.00 93.75 97 ALA A C 1
ATOM 745 O O . ALA A 1 97 ? 2.737 -13.855 0.079 1.00 93.75 97 ALA A O 1
ATOM 746 N N . LEU A 1 98 ? 1.390 -12.112 0.511 1.00 94.62 98 LEU A N 1
ATOM 747 C CA . LEU A 1 98 ? 1.330 -12.223 1.973 1.00 94.62 98 LEU A CA 1
ATOM 748 C C . LEU A 1 98 ? -0.108 -12.527 2.373 1.00 94.62 98 LEU A C 1
ATOM 750 O O . LEU A 1 98 ? -1.018 -11.822 1.942 1.00 94.62 98 LEU A O 1
ATOM 754 N N . ALA A 1 99 ? -0.292 -13.490 3.269 1.00 95.62 99 ALA A N 1
ATOM 755 C CA . ALA A 1 99 ? -1.557 -13.743 3.947 1.00 95.62 99 ALA A CA 1
ATOM 756 C C . ALA A 1 99 ? -1.479 -13.324 5.421 1.00 95.62 99 ALA A C 1
ATOM 758 O O . ALA A 1 99 ? -0.478 -13.582 6.095 1.00 95.62 99 ALA A O 1
ATOM 759 N N . PHE A 1 100 ? -2.556 -12.725 5.932 1.00 94.44 100 PHE A N 1
ATOM 760 C CA . PHE A 1 100 ? -2.699 -12.242 7.308 1.00 94.44 100 PHE A CA 1
ATOM 761 C C . PHE A 1 100 ? -3.782 -13.055 8.044 1.00 94.44 100 PHE A C 1
ATOM 763 O O . PHE A 1 100 ? -4.943 -12.648 8.092 1.00 94.44 100 PHE A O 1
ATOM 770 N N . PRO A 1 101 ? -3.440 -14.224 8.617 1.00 88.81 101 PRO A N 1
ATOM 771 C CA . PRO A 1 101 ? -4.435 -15.176 9.118 1.00 88.81 101 PRO A CA 1
ATOM 772 C C . PRO A 1 101 ? -5.187 -14.708 10.372 1.00 88.81 101 PRO A C 1
ATOM 774 O O . PRO A 1 101 ? -6.285 -15.183 10.636 1.00 88.81 101 PRO A O 1
ATOM 777 N N . THR A 1 102 ? -4.604 -13.807 11.164 1.00 84.00 102 THR A N 1
ATOM 778 C CA . THR A 1 102 ? -5.093 -13.453 12.507 1.00 84.00 102 THR A CA 1
ATOM 779 C C . THR A 1 102 ? -5.828 -12.113 12.574 1.00 84.00 102 THR A C 1
ATOM 781 O O . THR A 1 102 ? -6.159 -11.659 13.666 1.00 84.00 102 THR A O 1
ATOM 784 N N . GLY A 1 103 ? -6.110 -11.464 11.436 1.00 72.75 103 GLY A N 1
ATOM 785 C CA . GLY A 1 103 ? -6.865 -10.204 11.418 1.00 72.75 103 GLY A CA 1
ATOM 786 C C . GLY A 1 103 ? -6.172 -9.051 12.156 1.00 72.75 103 GLY A C 1
ATOM 787 O O . GLY A 1 103 ? -6.829 -8.204 12.754 1.00 72.75 103 GLY A O 1
ATOM 788 N N . THR A 1 104 ? -4.842 -9.027 12.150 1.00 83.75 104 THR A N 1
ATOM 789 C CA . THR A 1 104 ? -4.022 -8.084 12.925 1.00 83.75 104 THR A CA 1
ATOM 790 C C . THR A 1 104 ? -3.657 -6.806 12.174 1.00 83.75 104 THR A C 1
ATOM 792 O O . THR A 1 104 ? -3.042 -5.927 12.770 1.00 83.75 104 THR A O 1
ATOM 795 N N . PHE A 1 105 ? -4.033 -6.683 10.897 1.00 93.25 105 PHE A N 1
ATOM 796 C CA . PHE A 1 105 ? -3.698 -5.529 10.065 1.00 93.25 105 PHE A CA 1
ATOM 797 C C . PHE A 1 105 ? -4.964 -4.855 9.534 1.00 93.25 105 PHE A C 1
ATOM 799 O O . PHE A 1 105 ? -5.719 -5.428 8.747 1.00 93.25 105 PHE A O 1
ATOM 806 N N . TYR A 1 106 ? -5.230 -3.636 9.988 1.00 94.44 106 TYR A N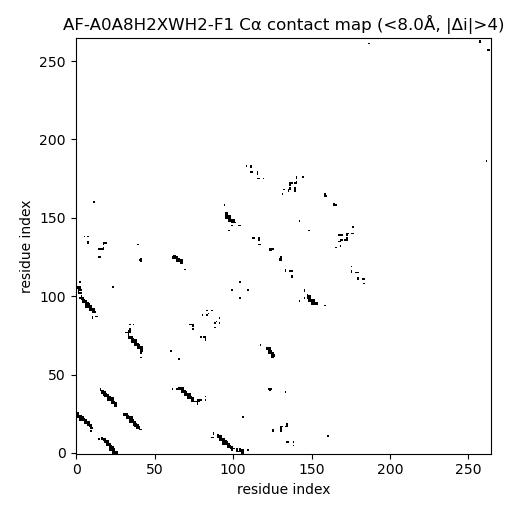 1
ATOM 807 C CA . TYR A 1 106 ? -6.440 -2.892 9.645 1.00 94.44 106 TYR A CA 1
ATOM 808 C C . TYR A 1 106 ? -6.241 -2.017 8.402 1.00 94.44 106 TYR A C 1
ATOM 810 O O . TYR A 1 106 ? -5.139 -1.562 8.101 1.00 94.44 106 TYR A O 1
ATOM 818 N N . LEU A 1 107 ? -7.332 -1.686 7.703 1.00 95.31 107 LEU A N 1
ATOM 819 C CA . LEU A 1 107 ? -7.266 -0.820 6.515 1.00 95.31 107 LEU A CA 1
ATOM 820 C C . LEU A 1 107 ? -6.623 0.555 6.801 1.00 95.31 107 LEU A C 1
ATOM 822 O O . LEU A 1 107 ? -5.856 1.061 5.986 1.00 95.31 107 LEU A O 1
ATOM 826 N N . TYR A 1 108 ? -6.887 1.160 7.962 1.00 95.19 108 TYR A N 1
ATOM 827 C CA . TYR A 1 108 ? -6.265 2.443 8.312 1.00 95.19 108 TYR A CA 1
ATOM 828 C C . TYR A 1 108 ? -4.747 2.318 8.530 1.00 95.19 108 TYR A C 1
ATOM 830 O O . TYR A 1 108 ? -4.010 3.262 8.253 1.00 95.19 108 TYR A O 1
ATOM 838 N N . GLU A 1 109 ? -4.273 1.162 9.004 1.00 96.06 109 GLU A N 1
ATOM 839 C CA . GLU A 1 109 ? -2.847 0.877 9.194 1.00 96.06 109 GLU A CA 1
ATOM 840 C C . GLU A 1 109 ? -2.148 0.760 7.846 1.00 96.06 109 GLU A C 1
ATOM 842 O O . GLU A 1 109 ? -1.064 1.311 7.666 1.00 96.06 109 GLU A O 1
ATOM 847 N N . LEU A 1 110 ? -2.814 0.142 6.868 1.00 96.81 110 LEU A N 1
ATOM 848 C CA . LEU A 1 110 ? -2.364 0.125 5.483 1.00 96.81 110 LEU A CA 1
ATOM 849 C C . LEU A 1 110 ? -2.253 1.541 4.892 1.00 96.81 110 LEU A C 1
ATOM 851 O O . LEU A 1 110 ? -1.224 1.873 4.306 1.00 96.81 110 LEU A O 1
ATOM 855 N N . ILE A 1 111 ? -3.283 2.382 5.049 1.00 97.00 111 ILE A N 1
ATOM 856 C CA . ILE A 1 111 ? -3.271 3.767 4.540 1.00 97.00 111 ILE A CA 1
ATOM 857 C C . ILE A 1 111 ? -2.136 4.563 5.187 1.00 97.00 111 ILE A C 1
ATOM 859 O O . ILE A 1 111 ? -1.379 5.244 4.494 1.00 97.00 111 ILE A O 1
ATOM 863 N N . LEU A 1 112 ? -1.980 4.444 6.506 1.00 97.44 112 LEU A N 1
ATOM 864 C CA . LEU A 1 112 ? -0.903 5.099 7.237 1.00 97.44 112 LEU A CA 1
ATOM 865 C C . LEU A 1 112 ? 0.476 4.608 6.771 1.00 97.44 112 LEU A C 1
ATOM 867 O O . LEU A 1 112 ? 1.380 5.418 6.576 1.00 97.44 112 LEU A O 1
ATOM 871 N N . LEU A 1 113 ? 0.644 3.302 6.561 1.00 97.75 113 LEU A N 1
ATOM 872 C CA . LEU A 1 113 ? 1.894 2.739 6.059 1.00 97.75 113 LEU A CA 1
ATOM 873 C C . LEU A 1 113 ? 2.219 3.252 4.651 1.00 97.75 113 LEU A C 1
ATOM 875 O O . LEU A 1 113 ? 3.363 3.628 4.392 1.00 97.75 113 LEU A O 1
ATOM 879 N N . ALA A 1 114 ? 1.231 3.304 3.756 1.00 97.44 114 ALA A N 1
ATOM 880 C CA . ALA A 1 114 ? 1.400 3.870 2.421 1.00 97.44 114 ALA A CA 1
ATOM 881 C C . ALA A 1 114 ? 1.811 5.347 2.496 1.00 97.44 114 ALA A C 1
ATOM 883 O O . ALA A 1 114 ? 2.771 5.746 1.843 1.00 97.44 114 ALA A O 1
ATOM 884 N N . TYR A 1 115 ? 1.162 6.133 3.360 1.00 97.19 115 TYR A N 1
ATOM 885 C CA . TYR A 1 115 ? 1.504 7.536 3.592 1.00 97.19 115 TYR A CA 1
ATOM 886 C C . TYR A 1 115 ? 2.948 7.717 4.079 1.00 97.19 115 TYR A C 1
ATOM 888 O O . TYR A 1 115 ? 3.693 8.525 3.520 1.00 97.19 115 TYR A O 1
ATOM 896 N N . VAL A 1 116 ? 3.371 6.954 5.091 1.00 97.62 116 VAL A N 1
ATOM 897 C CA . VAL A 1 116 ? 4.738 7.036 5.632 1.00 97.62 116 VAL A CA 1
ATOM 898 C C . VAL A 1 116 ? 5.760 6.629 4.572 1.00 97.62 116 VAL A C 1
ATOM 900 O O . VAL A 1 116 ? 6.741 7.339 4.363 1.00 97.62 116 VAL A O 1
ATOM 903 N N . THR A 1 117 ? 5.499 5.538 3.849 1.00 96.12 117 THR A N 1
ATOM 904 C CA . THR A 1 117 ? 6.395 5.053 2.787 1.00 96.12 117 THR A CA 1
ATOM 905 C C . THR A 1 117 ? 6.494 6.057 1.636 1.00 96.12 117 THR A C 1
ATOM 907 O O . THR A 1 117 ? 7.588 6.328 1.145 1.00 96.12 117 THR A O 1
ATOM 910 N N . SER A 1 118 ? 5.373 6.665 1.240 1.00 95.50 118 SER A N 1
ATOM 911 C CA . SER A 1 118 ? 5.338 7.724 0.228 1.00 95.50 118 SER A CA 1
ATOM 912 C C . SER A 1 118 ? 6.107 8.967 0.658 1.00 95.50 118 SER A C 1
ATOM 914 O O . SER A 1 118 ? 6.660 9.662 -0.190 1.00 95.50 118 SER A O 1
ATOM 916 N N . SER A 1 119 ? 6.073 9.300 1.947 1.00 95.56 119 SER A N 1
ATOM 917 C CA . SER A 1 119 ? 6.684 10.527 2.460 1.00 95.56 119 SER A CA 1
ATOM 918 C C . SER A 1 119 ? 8.204 10.407 2.567 1.00 95.56 119 SER A C 1
ATOM 920 O O . SER A 1 119 ? 8.896 11.404 2.383 1.00 95.56 119 SER A O 1
ATOM 922 N N . ASP A 1 120 ? 8.728 9.202 2.816 1.00 94.19 120 ASP A N 1
ATOM 923 C CA . ASP A 1 120 ? 10.175 8.938 2.857 1.00 94.19 120 ASP A CA 1
ATOM 924 C C . ASP A 1 120 ? 10.841 9.142 1.490 1.00 94.19 120 ASP A C 1
ATOM 926 O O . ASP A 1 120 ? 11.929 9.708 1.380 1.00 94.19 120 ASP A O 1
ATOM 930 N N . ARG A 1 121 ? 10.160 8.721 0.421 1.00 91.56 121 ARG A N 1
ATOM 931 C CA . ARG A 1 121 ? 10.592 8.954 -0.958 1.00 91.56 121 ARG A CA 1
ATOM 932 C C . ARG A 1 121 ? 9.458 9.613 -1.716 1.00 91.56 121 ARG A C 1
ATOM 934 O O . ARG A 1 121 ? 8.628 8.899 -2.255 1.00 91.56 121 ARG A O 1
ATOM 941 N N . PRO A 1 122 ? 9.398 10.944 -1.803 1.00 92.69 122 PRO A N 1
ATOM 942 C CA . PRO A 1 122 ? 8.362 11.613 -2.585 1.00 92.69 122 PRO A CA 1
ATOM 943 C C . PRO A 1 122 ? 8.601 11.505 -4.097 1.00 92.69 122 PRO A C 1
ATOM 945 O O . PRO A 1 122 ? 7.675 11.719 -4.875 1.00 92.69 122 PRO A O 1
ATOM 948 N N . ASP A 1 123 ? 9.817 11.155 -4.517 1.00 90.62 123 ASP A N 1
ATOM 949 C CA . ASP A 1 123 ? 10.207 11.080 -5.921 1.00 90.62 123 ASP A CA 1
ATOM 950 C C . ASP A 1 123 ? 10.154 9.646 -6.473 1.00 90.62 123 ASP A C 1
ATOM 952 O O . ASP A 1 123 ? 10.217 8.646 -5.751 1.00 90.62 123 ASP A O 1
ATOM 956 N N . TYR A 1 124 ? 10.035 9.554 -7.792 1.00 87.50 124 TYR A N 1
ATOM 957 C CA . TYR A 1 124 ? 10.022 8.335 -8.582 1.00 87.50 124 TYR A CA 1
ATOM 958 C C . TYR A 1 124 ? 11.166 8.375 -9.596 1.00 87.50 124 TYR A C 1
ATOM 960 O O . TYR A 1 124 ? 11.227 9.272 -10.437 1.00 87.50 124 TYR A O 1
ATOM 968 N N . HIS A 1 125 ? 12.054 7.377 -9.560 1.00 83.44 125 HIS A N 1
ATOM 969 C CA . HIS A 1 125 ? 13.188 7.266 -10.485 1.00 83.44 125 HIS A CA 1
ATOM 970 C C . HIS A 1 125 ? 13.183 5.918 -11.221 1.00 83.44 125 HIS A C 1
ATOM 972 O O . HIS A 1 125 ? 13.669 4.908 -10.705 1.00 83.44 125 HIS A O 1
ATOM 978 N N . LEU A 1 126 ? 12.687 5.902 -12.463 1.00 77.19 126 LEU A N 1
ATOM 979 C CA . LEU A 1 126 ? 12.491 4.667 -13.234 1.00 77.19 126 LEU A CA 1
ATOM 980 C C . LEU A 1 126 ? 13.798 3.890 -13.477 1.00 77.19 126 LEU A C 1
ATOM 982 O O . LEU A 1 126 ? 13.829 2.673 -13.293 1.00 77.19 126 LEU A O 1
ATOM 986 N N . LEU A 1 127 ? 14.874 4.588 -13.866 1.00 72.06 127 LEU A N 1
ATOM 987 C CA . LEU A 1 127 ? 16.145 3.964 -14.265 1.00 72.06 127 LEU A CA 1
ATOM 988 C C . LEU A 1 127 ? 17.100 3.674 -13.100 1.00 72.06 127 LEU A C 1
ATOM 990 O O . LEU A 1 127 ? 17.985 2.835 -13.231 1.00 72.06 127 LEU A O 1
ATOM 994 N N . LYS A 1 128 ? 16.928 4.322 -11.940 1.00 67.31 128 LYS A N 1
ATOM 995 C CA . LYS A 1 128 ? 17.812 4.142 -10.772 1.00 67.31 128 LYS A CA 1
ATOM 996 C C . LYS A 1 128 ? 17.388 2.973 -9.882 1.00 67.31 128 LYS A C 1
ATOM 998 O O . LYS A 1 128 ? 17.529 3.049 -8.664 1.00 67.31 128 LYS A O 1
ATOM 1003 N N . SER A 1 129 ? 16.834 1.904 -10.457 1.00 59.97 129 SER A N 1
ATOM 1004 C CA . SER A 1 129 ? 16.329 0.730 -9.720 1.00 59.97 129 SER A CA 1
ATOM 1005 C C . SER A 1 129 ? 15.239 1.024 -8.670 1.00 59.97 129 SER A C 1
ATOM 1007 O O . SER A 1 129 ? 14.905 0.150 -7.874 1.00 59.97 129 SER A O 1
ATOM 1009 N N . GLN A 1 130 ? 14.639 2.223 -8.677 1.00 60.41 130 GLN A N 1
ATOM 1010 C CA . GLN A 1 130 ? 13.618 2.606 -7.694 1.00 60.41 130 GLN A CA 1
ATOM 1011 C C . GLN A 1 130 ? 12.197 2.232 -8.103 1.00 60.41 130 GLN A C 1
ATOM 1013 O O . GLN A 1 130 ? 11.309 2.308 -7.271 1.00 60.41 130 GLN A O 1
ATOM 1018 N N . CYS A 1 131 ? 11.979 1.738 -9.322 1.00 71.75 131 CYS A N 1
ATOM 1019 C CA . CYS A 1 131 ? 10.666 1.266 -9.768 1.00 71.75 131 CYS A CA 1
ATOM 1020 C C . CYS A 1 131 ? 10.193 -0.036 -9.094 1.00 71.75 131 CYS A C 1
ATOM 1022 O O . CYS A 1 131 ? 9.232 -0.648 -9.547 1.00 71.75 131 CYS A O 1
ATOM 1024 N N . TYR A 1 132 ? 10.878 -0.498 -8.052 1.00 79.44 132 TYR A N 1
ATOM 1025 C CA . TYR A 1 132 ? 10.463 -1.615 -7.196 1.00 79.44 132 TYR A CA 1
ATOM 1026 C C . TYR A 1 132 ? 10.553 -1.253 -5.715 1.00 79.44 132 TYR A C 1
ATOM 1028 O O . TYR A 1 132 ? 10.307 -2.095 -4.848 1.00 79.44 132 TYR A O 1
ATOM 1036 N N . TRP A 1 133 ? 11.021 -0.040 -5.427 1.00 88.06 133 TRP A N 1
ATOM 1037 C CA . TRP A 1 133 ? 11.426 0.358 -4.097 1.00 88.06 133 TRP A CA 1
ATOM 1038 C C . TRP A 1 133 ? 10.212 0.490 -3.193 1.00 88.06 133 TRP A C 1
ATOM 1040 O O . TRP A 1 133 ? 10.236 -0.037 -2.084 1.00 88.06 133 TRP A O 1
ATOM 1050 N N . PHE A 1 134 ? 9.151 1.137 -3.663 1.00 92.50 134 PHE A N 1
ATOM 1051 C CA . PHE A 1 134 ? 7.988 1.439 -2.843 1.00 92.50 134 PHE A CA 1
ATOM 1052 C C . PHE A 1 134 ? 7.233 0.163 -2.504 1.00 92.50 134 PHE A C 1
ATOM 1054 O O . PHE A 1 134 ? 7.059 -0.160 -1.326 1.00 92.50 134 PHE A O 1
ATOM 1061 N N . ALA A 1 135 ? 6.878 -0.621 -3.524 1.00 92.38 135 ALA A N 1
ATOM 1062 C CA . ALA A 1 135 ? 6.124 -1.847 -3.312 1.00 92.38 135 ALA A CA 1
ATOM 1063 C C . ALA A 1 135 ? 6.932 -2.874 -2.505 1.00 92.38 135 ALA A C 1
ATOM 1065 O O . ALA A 1 135 ? 6.397 -3.505 -1.592 1.00 92.38 135 ALA A O 1
ATOM 1066 N N . SER A 1 136 ? 8.240 -3.003 -2.773 1.00 89.81 136 SER A N 1
ATOM 1067 C CA . SER A 1 136 ? 9.095 -3.890 -1.980 1.00 89.81 136 SER A CA 1
ATOM 1068 C C . SER A 1 136 ? 9.287 -3.397 -0.547 1.00 89.81 136 SER A C 1
ATOM 1070 O O . SER A 1 136 ? 9.398 -4.233 0.347 1.00 89.81 136 SER A O 1
ATOM 1072 N N . THR A 1 137 ? 9.360 -2.088 -0.303 1.00 93.69 137 THR A N 1
ATOM 1073 C CA . THR A 1 137 ? 9.528 -1.546 1.055 1.00 93.69 137 THR A CA 1
ATOM 1074 C C . THR A 1 137 ? 8.253 -1.748 1.863 1.00 93.69 137 THR A C 1
ATOM 1076 O O . THR A 1 137 ? 8.323 -2.343 2.934 1.00 93.69 137 THR A O 1
ATOM 1079 N N . MET A 1 138 ? 7.083 -1.391 1.320 1.00 95.94 138 MET A N 1
ATOM 1080 C CA . MET A 1 138 ? 5.791 -1.671 1.960 1.00 95.94 138 MET A CA 1
ATOM 1081 C C . MET A 1 138 ? 5.628 -3.156 2.281 1.00 95.94 138 MET A C 1
ATOM 1083 O O . MET A 1 138 ? 5.241 -3.512 3.392 1.00 95.94 138 MET A O 1
ATOM 1087 N N . TRP A 1 139 ? 5.962 -4.027 1.329 1.00 93.75 139 TRP A N 1
ATOM 1088 C CA . TRP A 1 139 ? 5.929 -5.472 1.516 1.00 93.75 139 TRP A CA 1
ATOM 1089 C C . TRP A 1 139 ? 6.787 -5.941 2.700 1.00 93.75 139 TRP A C 1
ATOM 1091 O O . TRP A 1 139 ? 6.308 -6.659 3.580 1.00 93.75 139 TRP A O 1
ATOM 1101 N N . GLU A 1 140 ? 8.069 -5.558 2.725 1.00 93.56 140 GLU A N 1
ATOM 1102 C CA . GLU A 1 140 ? 8.993 -5.978 3.785 1.00 93.56 140 GLU A CA 1
ATOM 1103 C C . GLU A 1 140 ? 8.577 -5.393 5.141 1.00 93.56 140 GLU A C 1
ATOM 1105 O O . GLU A 1 140 ? 8.688 -6.080 6.158 1.00 93.56 140 GLU A O 1
ATOM 1110 N N . THR A 1 141 ? 8.042 -4.169 5.150 1.00 96.38 141 THR A N 1
ATOM 1111 C CA . THR A 1 141 ? 7.496 -3.529 6.346 1.00 96.38 141 THR A CA 1
ATOM 1112 C C . THR A 1 141 ? 6.270 -4.266 6.877 1.00 96.38 141 THR A C 1
ATOM 1114 O O . THR A 1 141 ? 6.262 -4.610 8.055 1.00 96.38 141 THR A O 1
ATOM 1117 N N . MET A 1 142 ? 5.273 -4.592 6.045 1.00 96.44 142 MET A N 1
ATOM 1118 C CA . MET A 1 142 ? 4.090 -5.355 6.480 1.00 96.44 142 MET A CA 1
ATOM 1119 C C . MET A 1 142 ? 4.477 -6.701 7.094 1.00 96.44 142 MET A C 1
ATOM 1121 O O . MET A 1 142 ? 4.000 -7.047 8.171 1.00 96.44 142 MET A O 1
ATOM 1125 N N . ARG A 1 143 ? 5.406 -7.428 6.461 1.00 94.00 143 ARG A N 1
ATOM 1126 C CA . ARG A 1 143 ? 5.902 -8.712 6.980 1.00 94.00 143 ARG A CA 1
ATOM 1127 C C . ARG A 1 143 ? 6.577 -8.578 8.351 1.00 94.00 143 ARG A C 1
ATOM 1129 O O . ARG A 1 143 ? 6.515 -9.497 9.153 1.00 94.00 143 ARG A O 1
ATOM 1136 N N . LYS A 1 144 ? 7.265 -7.463 8.613 1.00 95.19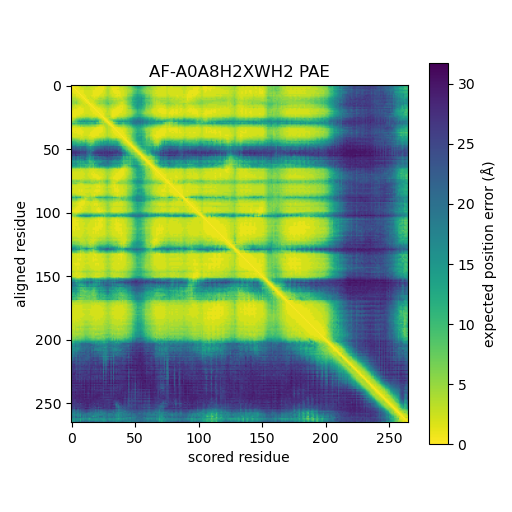 144 LYS A N 1
ATOM 1137 C CA . LYS A 1 144 ? 7.908 -7.198 9.911 1.00 95.19 144 LYS A CA 1
ATOM 1138 C C . LYS A 1 144 ? 6.921 -6.680 10.964 1.00 95.19 144 LYS A C 1
ATOM 1140 O O . LYS A 1 144 ? 7.115 -6.948 12.145 1.00 95.19 144 LYS A O 1
ATOM 1145 N N . LEU A 1 145 ? 5.898 -5.928 10.552 1.00 95.69 145 LEU A N 1
ATOM 1146 C CA . LEU A 1 145 ? 4.852 -5.412 11.440 1.00 95.69 145 LEU A CA 1
ATOM 1147 C C . LEU A 1 145 ? 3.887 -6.503 11.905 1.00 95.69 145 LEU A C 1
ATOM 1149 O O . LEU A 1 145 ? 3.364 -6.398 13.010 1.00 95.69 145 LEU A O 1
ATOM 1153 N N . VAL A 1 146 ? 3.671 -7.530 11.080 1.00 95.50 146 VAL A N 1
ATOM 1154 C CA . VAL A 1 146 ? 2.769 -8.650 11.364 1.00 95.50 146 VAL A CA 1
ATOM 1155 C C . VAL A 1 146 ? 3.574 -9.953 11.364 1.00 95.50 146 VAL A C 1
ATOM 1157 O O . VAL A 1 146 ? 3.716 -10.579 10.312 1.00 95.50 146 VAL A O 1
ATOM 1160 N N . PRO A 1 147 ? 4.134 -10.374 12.514 1.00 92.81 147 PRO A N 1
ATOM 1161 C CA . PRO A 1 147 ? 4.970 -11.572 12.607 1.00 92.81 147 PRO A CA 1
ATOM 1162 C C . PRO A 1 147 ? 4.267 -12.860 12.160 1.00 92.81 147 PRO A C 1
ATOM 1164 O O . PRO A 1 147 ? 4.918 -13.787 11.683 1.00 92.81 147 PRO A O 1
ATOM 1167 N N . GLU A 1 148 ? 2.940 -12.918 12.284 1.00 94.12 148 GLU A N 1
ATOM 1168 C CA . GLU A 1 148 ? 2.116 -14.057 11.871 1.00 94.12 148 GLU A CA 1
ATOM 1169 C C . GLU A 1 148 ? 1.839 -14.085 10.359 1.00 94.12 148 GLU A C 1
ATOM 1171 O O . GLU A 1 148 ? 1.229 -15.041 9.867 1.00 94.12 148 GLU A O 1
ATOM 1176 N N . ALA A 1 149 ? 2.256 -13.054 9.614 1.00 94.50 149 ALA A N 1
ATOM 1177 C CA . ALA A 1 149 ? 2.049 -12.984 8.177 1.00 94.50 149 ALA A CA 1
ATOM 1178 C C . ALA A 1 149 ? 2.788 -14.125 7.472 1.00 94.50 149 ALA A C 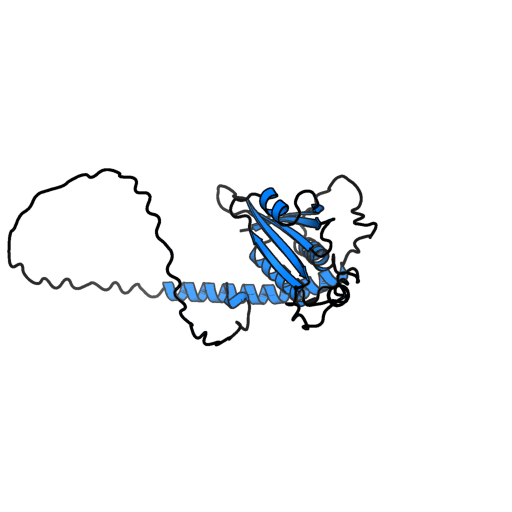1
ATOM 1180 O O . ALA A 1 149 ? 3.993 -14.333 7.643 1.00 94.50 149 ALA A O 1
ATOM 1181 N N . ARG A 1 150 ? 2.064 -14.859 6.629 1.00 94.56 150 ARG A N 1
ATOM 1182 C CA . ARG A 1 150 ? 2.611 -15.987 5.876 1.00 94.56 150 ARG A CA 1
ATOM 1183 C C . ARG A 1 150 ? 2.965 -15.531 4.476 1.00 94.56 150 ARG A C 1
ATOM 1185 O O . ARG A 1 150 ? 2.135 -14.952 3.784 1.00 94.56 150 ARG A O 1
ATOM 1192 N N . VAL A 1 151 ? 4.194 -15.810 4.053 1.00 92.81 151 VAL A N 1
ATOM 1193 C CA . VAL A 1 151 ? 4.581 -15.648 2.650 1.00 92.81 151 VAL A CA 1
ATOM 1194 C C . VAL A 1 151 ? 3.989 -16.815 1.875 1.00 92.81 151 VAL A C 1
ATOM 1196 O O . VAL A 1 151 ? 4.360 -17.968 2.103 1.00 92.81 151 VAL A O 1
ATOM 1199 N N . GLU A 1 152 ? 3.073 -16.524 0.964 1.00 89.12 152 GLU A N 1
ATOM 1200 C CA . GLU A 1 152 ? 2.529 -17.530 0.069 1.00 89.12 152 GLU A CA 1
ATOM 1201 C C . GLU A 1 152 ? 3.593 -17.896 -0.966 1.00 89.12 152 GLU A C 1
ATOM 1203 O O . GLU A 1 152 ? 4.194 -17.052 -1.639 1.00 89.12 152 GLU A O 1
ATOM 1208 N N . SER A 1 153 ? 3.890 -19.191 -1.039 1.00 68.38 153 SER A N 1
ATOM 1209 C CA . SER A 1 153 ? 4.867 -19.721 -1.981 1.00 68.38 153 SER A CA 1
ATOM 1210 C C . SER A 1 153 ? 4.211 -19.786 -3.351 1.00 68.38 153 SER A C 1
ATOM 1212 O O . SER A 1 153 ? 3.373 -20.653 -3.585 1.00 68.38 153 SER A O 1
ATOM 1214 N N . HIS A 1 154 ? 4.578 -18.895 -4.269 1.00 64.44 154 HIS A N 1
ATOM 1215 C CA . HIS A 1 154 ? 4.171 -19.053 -5.660 1.00 64.44 154 HIS A CA 1
ATOM 1216 C C . HIS A 1 154 ? 5.183 -19.889 -6.441 1.00 64.44 154 HIS A C 1
ATOM 1218 O O . HIS A 1 154 ? 6.375 -19.586 -6.531 1.00 64.44 154 HIS A O 1
ATOM 1224 N N . THR A 1 155 ? 4.676 -20.991 -6.991 1.00 48.09 155 THR A N 1
ATOM 1225 C CA . THR A 1 155 ? 5.377 -21.905 -7.883 1.00 48.09 155 THR A CA 1
ATOM 1226 C C . THR A 1 155 ? 5.567 -21.238 -9.237 1.00 48.09 155 THR A C 1
ATOM 1228 O O . THR A 1 155 ? 4.710 -21.295 -10.111 1.00 48.09 155 THR A O 1
ATOM 1231 N N . SER A 1 156 ? 6.697 -20.581 -9.425 1.00 46.81 156 SER A N 1
ATOM 1232 C CA . SER A 1 156 ? 7.616 -20.882 -10.525 1.00 46.81 156 SER A CA 1
ATOM 1233 C C . SER A 1 156 ? 8.497 -19.675 -10.767 1.00 46.81 156 SER A C 1
ATOM 1235 O O . SER A 1 156 ? 8.027 -18.560 -10.969 1.00 46.81 156 SER A O 1
ATOM 1237 N N . THR A 1 157 ? 9.800 -19.945 -10.813 1.00 52.50 157 THR A N 1
ATOM 1238 C CA . THR A 1 157 ? 10.850 -18.993 -11.174 1.00 52.50 157 THR A CA 1
ATOM 1239 C C . THR A 1 157 ? 10.954 -17.802 -10.225 1.00 52.50 157 THR A C 1
ATOM 1241 O O . THR A 1 157 ? 10.090 -16.936 -10.147 1.00 52.50 157 THR A O 1
ATOM 1244 N N . ARG A 1 158 ? 12.094 -17.722 -9.526 1.00 51.88 158 ARG A N 1
ATOM 1245 C CA . ARG A 1 158 ? 12.599 -16.481 -8.921 1.00 51.88 158 ARG A CA 1
ATOM 1246 C C . ARG A 1 158 ? 12.218 -15.326 -9.861 1.00 51.88 158 ARG A C 1
ATOM 1248 O O . ARG A 1 158 ? 12.575 -15.452 -11.034 1.00 51.88 158 ARG A O 1
ATOM 1255 N N . PRO A 1 159 ? 11.477 -14.289 -9.428 1.00 52.72 159 PRO A N 1
ATOM 1256 C CA . PRO A 1 159 ? 10.994 -13.258 -10.335 1.00 52.72 159 PRO A CA 1
ATOM 1257 C C . PRO A 1 159 ? 12.187 -12.481 -10.898 1.00 52.72 159 PRO A C 1
ATOM 1259 O O . PRO A 1 159 ? 12.593 -11.450 -10.373 1.00 52.72 159 PRO A O 1
ATOM 1262 N N . GLN A 1 160 ? 12.784 -13.012 -11.963 1.00 55.81 160 GLN A N 1
ATOM 1263 C CA . GLN A 1 160 ? 13.697 -12.319 -12.848 1.00 55.81 160 GLN A CA 1
ATOM 1264 C C . GLN A 1 160 ? 12.819 -11.459 -13.734 1.00 55.81 160 GLN A C 1
ATOM 1266 O O . GLN A 1 160 ? 12.526 -11.776 -14.885 1.00 55.81 160 GLN A O 1
ATOM 1271 N N . LEU A 1 161 ? 12.334 -10.368 -13.166 1.00 54.41 161 LEU A N 1
ATOM 1272 C CA . LEU A 1 161 ? 11.702 -9.359 -13.973 1.00 54.41 161 LEU A CA 1
ATOM 1273 C C . LEU A 1 161 ? 12.816 -8.644 -14.741 1.00 54.41 161 LEU A C 1
ATOM 1275 O O . LEU A 1 161 ? 13.625 -7.927 -14.154 1.00 54.41 161 LEU A O 1
ATOM 1279 N N . LEU A 1 162 ? 12.887 -8.908 -16.047 1.00 57.56 162 LEU A N 1
ATOM 1280 C CA . LEU A 1 162 ? 13.951 -8.411 -16.926 1.00 57.56 162 LEU A CA 1
ATOM 1281 C C . LEU A 1 162 ? 15.368 -8.822 -16.463 1.00 57.56 162 LEU A C 1
ATOM 1283 O O . LEU A 1 162 ? 16.327 -8.092 -16.686 1.00 57.56 162 LEU A O 1
ATOM 1287 N N . GLY A 1 163 ? 15.509 -9.968 -15.785 1.00 61.62 163 GLY A N 1
ATOM 1288 C CA . GLY A 1 163 ? 16.807 -10.459 -15.297 1.00 61.62 163 GLY A CA 1
ATOM 1289 C C . GLY A 1 163 ? 17.361 -9.749 -14.053 1.00 61.62 163 GLY A C 1
ATOM 1290 O O . GLY A 1 163 ? 18.427 -10.126 -13.570 1.00 61.62 163 GLY A O 1
ATOM 1291 N N . LEU A 1 164 ? 16.655 -8.759 -13.494 1.00 58.88 164 LEU A N 1
ATOM 1292 C CA . LEU A 1 164 ? 17.110 -8.026 -12.311 1.00 58.88 164 LEU A CA 1
ATOM 1293 C C . LEU A 1 164 ? 16.668 -8.725 -11.019 1.00 58.88 164 LEU A C 1
ATOM 1295 O O . LEU A 1 164 ? 15.491 -9.030 -10.825 1.00 58.88 164 LEU A O 1
ATOM 1299 N N . ASN A 1 165 ? 17.615 -8.944 -10.104 1.00 63.81 165 ASN A N 1
ATOM 1300 C CA . ASN A 1 165 ? 17.295 -9.378 -8.747 1.00 63.81 165 ASN A CA 1
ATOM 1301 C C . ASN A 1 165 ? 16.703 -8.195 -7.974 1.00 63.81 165 ASN A C 1
ATOM 1303 O O . ASN A 1 165 ? 17.395 -7.210 -7.719 1.00 63.81 165 ASN A O 1
ATOM 1307 N N . VAL A 1 166 ? 15.437 -8.305 -7.567 1.00 65.56 166 VAL A N 1
ATOM 1308 C CA . VAL A 1 166 ? 14.815 -7.336 -6.655 1.00 65.56 166 VAL A CA 1
ATOM 1309 C C . VAL A 1 166 ? 15.542 -7.413 -5.310 1.00 65.56 166 VAL A C 1
ATOM 1311 O O . VAL A 1 166 ? 15.397 -8.387 -4.566 1.00 65.56 166 VAL A O 1
ATOM 1314 N N . VAL A 1 167 ? 16.363 -6.404 -5.018 1.00 70.38 167 VAL A N 1
ATOM 1315 C CA . VAL A 1 167 ? 17.122 -6.311 -3.766 1.00 70.38 167 VAL A CA 1
ATOM 1316 C C . VAL A 1 167 ? 16.141 -6.145 -2.607 1.00 70.38 167 VAL A C 1
ATOM 1318 O O . VAL A 1 167 ? 15.243 -5.306 -2.651 1.00 70.38 167 VAL A O 1
ATOM 1321 N N . ARG A 1 168 ? 16.296 -6.960 -1.557 1.00 75.50 168 ARG A N 1
ATOM 1322 C CA . ARG A 1 168 ? 15.505 -6.803 -0.331 1.00 75.50 168 ARG A CA 1
ATOM 1323 C C . ARG A 1 168 ? 15.932 -5.528 0.381 1.00 75.50 168 ARG A C 1
ATOM 1325 O O . ARG A 1 168 ? 17.115 -5.343 0.645 1.00 75.50 168 ARG A O 1
ATOM 1332 N N . ASN A 1 169 ? 14.965 -4.696 0.745 1.00 81.19 169 ASN A N 1
ATOM 1333 C CA . ASN A 1 169 ? 15.231 -3.412 1.380 1.00 81.19 169 ASN A CA 1
ATOM 1334 C C . ASN A 1 169 ? 14.992 -3.460 2.898 1.00 81.19 169 ASN A C 1
ATOM 1336 O O . ASN A 1 169 ? 14.139 -2.763 3.443 1.00 81.19 169 ASN A O 1
ATOM 1340 N N . THR A 1 170 ? 15.695 -4.361 3.589 1.00 86.94 170 THR A N 1
ATOM 1341 C CA . THR A 1 170 ? 15.423 -4.682 5.001 1.00 86.94 170 THR A CA 1
ATOM 1342 C C . THR A 1 170 ? 15.732 -3.541 5.962 1.00 86.94 170 THR A C 1
ATOM 1344 O O . THR A 1 170 ? 14.956 -3.337 6.895 1.00 86.94 170 THR A O 1
ATOM 1347 N N . THR A 1 171 ? 16.833 -2.819 5.737 1.00 90.50 171 THR A N 1
ATOM 1348 C CA . THR A 1 171 ? 17.258 -1.680 6.567 1.00 90.50 171 THR A CA 1
ATOM 1349 C C . THR A 1 171 ? 16.280 -0.522 6.449 1.00 90.50 171 THR A C 1
ATOM 1351 O O . THR A 1 171 ? 15.906 0.094 7.440 1.00 90.50 171 THR A O 1
ATOM 1354 N N . LEU A 1 172 ? 15.805 -0.245 5.238 1.00 90.44 172 LEU A N 1
ATOM 1355 C CA . LEU A 1 172 ? 14.851 0.834 5.043 1.00 90.44 172 LEU A CA 1
ATOM 1356 C C . LEU A 1 172 ? 13.468 0.486 5.580 1.00 90.44 172 LEU A C 1
ATOM 1358 O O . LEU A 1 172 ? 12.810 1.341 6.156 1.00 90.44 172 LEU A O 1
ATOM 1362 N N . ALA A 1 173 ? 13.056 -0.780 5.475 1.00 94.19 173 ALA A N 1
ATOM 1363 C CA . ALA A 1 173 ? 11.835 -1.236 6.126 1.00 94.19 173 ALA A CA 1
ATOM 1364 C C . ALA A 1 173 ? 11.863 -0.962 7.644 1.00 94.19 173 ALA A C 1
ATOM 1366 O O . ALA A 1 173 ? 10.849 -0.560 8.198 1.00 94.19 173 ALA A O 1
ATOM 1367 N N . GLU A 1 174 ? 13.010 -1.109 8.318 1.00 95.81 174 GLU A N 1
ATOM 1368 C CA . GLU A 1 174 ? 13.150 -0.756 9.745 1.00 95.81 174 GLU A CA 1
ATOM 1369 C C . GLU A 1 174 ? 12.974 0.738 10.007 1.00 95.81 174 GLU A C 1
ATOM 1371 O O . GLU A 1 174 ? 12.264 1.110 10.939 1.00 95.81 174 GLU A O 1
ATOM 1376 N N . GLN A 1 175 ? 13.549 1.591 9.158 1.00 96.25 175 GLN A N 1
ATOM 1377 C CA . GLN A 1 175 ? 13.370 3.042 9.257 1.00 96.25 175 GLN A CA 1
ATOM 1378 C C . GLN A 1 175 ? 11.896 3.431 9.076 1.00 96.25 175 GLN A C 1
ATOM 1380 O O . GLN A 1 175 ? 11.346 4.175 9.887 1.00 96.25 175 GLN A O 1
ATOM 1385 N N . ILE A 1 176 ? 11.227 2.860 8.069 1.00 97.25 176 ILE A N 1
ATOM 1386 C CA . ILE A 1 176 ? 9.792 3.066 7.837 1.00 97.25 176 ILE A CA 1
ATOM 1387 C C . ILE A 1 176 ? 8.959 2.575 9.026 1.00 97.25 176 ILE A C 1
ATOM 1389 O O . ILE A 1 176 ? 8.003 3.246 9.401 1.00 97.25 176 ILE A O 1
ATOM 1393 N N . ILE A 1 177 ? 9.307 1.439 9.641 1.00 97.75 177 ILE A N 1
ATOM 1394 C CA . ILE A 1 177 ? 8.605 0.909 10.822 1.00 97.75 177 ILE A CA 1
ATOM 1395 C C . ILE A 1 177 ? 8.681 1.880 11.995 1.00 97.75 177 ILE A C 1
ATOM 1397 O O . ILE A 1 177 ? 7.675 2.074 12.675 1.00 97.75 177 ILE A O 1
ATOM 1401 N N . GLU A 1 178 ? 9.841 2.486 12.234 1.00 97.81 178 GLU A N 1
ATOM 1402 C CA . GLU A 1 178 ? 10.007 3.421 13.343 1.00 97.81 178 GLU A CA 1
ATOM 1403 C C . GLU A 1 178 ? 9.124 4.659 13.158 1.00 97.81 178 GLU A C 1
ATOM 1405 O O . GLU A 1 178 ? 8.322 4.998 14.032 1.00 97.81 178 GLU A O 1
ATOM 1410 N N . VAL A 1 179 ? 9.161 5.267 11.968 1.00 97.81 179 VAL A N 1
ATOM 1411 C CA . VAL A 1 179 ? 8.291 6.406 11.641 1.00 97.81 179 VAL A CA 1
ATOM 1412 C C . VAL A 1 179 ? 6.816 5.999 11.694 1.00 97.81 179 VAL A C 1
ATOM 1414 O O . VAL A 1 179 ? 5.992 6.723 12.258 1.00 97.81 179 VAL A O 1
ATOM 1417 N N . TYR A 1 180 ? 6.473 4.823 11.163 1.00 98.00 180 TYR A N 1
ATOM 1418 C CA . TYR A 1 180 ? 5.120 4.273 11.205 1.00 98.00 180 TYR A CA 1
ATOM 1419 C C . TYR A 1 180 ? 4.605 4.135 12.639 1.00 98.00 180 TYR A C 1
ATOM 1421 O O . TYR A 1 180 ? 3.493 4.572 12.916 1.00 98.00 180 TYR A O 1
ATOM 1429 N N . ARG A 1 181 ? 5.399 3.586 13.567 1.00 97.75 181 ARG A N 1
ATOM 1430 C CA . ARG A 1 181 ? 5.001 3.404 14.973 1.00 97.75 181 ARG A CA 1
ATOM 1431 C C . ARG A 1 181 ? 4.699 4.731 15.658 1.00 97.75 181 ARG A C 1
ATOM 1433 O O . ARG A 1 181 ? 3.679 4.842 16.338 1.00 97.75 181 ARG A O 1
ATOM 1440 N N . VAL A 1 182 ? 5.535 5.744 15.433 1.00 97.88 182 VAL A N 1
ATOM 1441 C CA . VAL A 1 182 ? 5.304 7.096 15.961 1.00 97.88 182 VAL A CA 1
ATOM 1442 C C . VAL A 1 182 ? 3.991 7.665 15.419 1.00 97.88 182 VAL A C 1
ATOM 1444 O O . VAL A 1 182 ? 3.132 8.092 16.193 1.00 97.88 182 VAL A O 1
ATOM 1447 N N . GLN A 1 183 ? 3.793 7.626 14.099 1.00 96.81 183 GLN A N 1
ATOM 1448 C CA . GLN A 1 183 ? 2.576 8.154 13.472 1.00 96.81 183 GLN A CA 1
ATOM 1449 C C . GLN A 1 183 ? 1.322 7.371 13.884 1.00 96.81 183 GLN A C 1
ATOM 1451 O O . GLN A 1 183 ? 0.267 7.963 14.114 1.00 96.81 183 GLN A O 1
ATOM 1456 N N . HIS A 1 184 ? 1.432 6.053 14.044 1.00 96.88 184 HIS A N 1
ATOM 1457 C CA . HIS A 1 184 ? 0.343 5.185 14.490 1.00 96.88 184 HIS A CA 1
ATOM 1458 C C . HIS A 1 184 ? -0.080 5.512 15.920 1.00 96.88 184 HIS A C 1
ATOM 1460 O O . HIS A 1 184 ? -1.276 5.643 16.178 1.00 96.88 184 HIS A O 1
ATOM 1466 N N . GLY A 1 185 ? 0.876 5.748 16.824 1.00 97.25 185 GLY A N 1
ATOM 1467 C CA . GLY A 1 185 ? 0.603 6.189 18.194 1.00 97.25 185 GLY A CA 1
ATOM 1468 C C . GLY A 1 185 ? -0.119 7.539 18.255 1.00 97.25 185 GLY A C 1
ATOM 1469 O O . GLY A 1 185 ? -1.104 7.688 18.987 1.00 97.25 185 GLY A O 1
ATOM 1470 N N . VAL A 1 186 ? 0.309 8.510 17.439 1.00 96.06 186 VAL A N 1
ATOM 1471 C CA . VAL A 1 186 ? -0.355 9.823 17.315 1.00 96.06 186 VAL A CA 1
ATOM 1472 C C . VAL A 1 186 ? -1.781 9.671 16.780 1.00 96.06 186 VAL A C 1
ATOM 1474 O O . VAL A 1 186 ? -2.725 10.249 17.333 1.00 96.06 186 VAL A O 1
ATOM 1477 N N . PHE A 1 187 ? -1.956 8.870 15.730 1.00 94.56 187 PHE A N 1
ATOM 1478 C CA . PHE A 1 187 ? -3.255 8.618 15.117 1.00 94.56 187 PHE A CA 1
ATOM 1479 C C . PHE A 1 187 ? -4.217 7.913 16.086 1.00 94.56 187 PHE A C 1
ATOM 1481 O O . PHE A 1 187 ? -5.335 8.385 16.295 1.00 94.56 187 PHE A O 1
ATOM 1488 N N . ARG A 1 188 ? -3.766 6.849 16.763 1.00 94.38 188 ARG A N 1
ATOM 1489 C CA . ARG A 1 188 ? -4.534 6.118 17.788 1.00 94.38 188 ARG A CA 1
ATOM 1490 C C . ARG A 1 188 ? -4.974 7.029 18.931 1.00 94.38 188 ARG A C 1
ATOM 1492 O O . ARG A 1 188 ? -6.147 7.026 19.292 1.00 94.38 188 ARG A O 1
ATOM 1499 N N . SER A 1 189 ? -4.064 7.851 19.452 1.00 95.31 189 SER A N 1
ATOM 1500 C CA . SER A 1 189 ? -4.378 8.813 20.518 1.00 95.31 189 SER A CA 1
ATOM 1501 C C . SER A 1 189 ? -5.434 9.830 20.073 1.00 95.31 189 SER A C 1
ATOM 1503 O O . SER A 1 189 ? -6.333 10.189 20.834 1.00 95.31 189 SER A O 1
ATOM 1505 N N . SER A 1 190 ? -5.360 10.266 18.813 1.00 93.81 190 SER A N 1
ATOM 1506 C CA . SER A 1 190 ? -6.329 11.196 18.226 1.00 93.81 190 SER A CA 1
ATOM 1507 C C . SER A 1 190 ? -7.709 10.557 18.051 1.00 93.81 190 SER A C 1
ATOM 1509 O O . SER A 1 190 ? -8.717 11.187 18.383 1.00 93.81 190 SER A O 1
ATOM 1511 N N . LEU A 1 191 ? -7.772 9.303 17.586 1.00 90.06 191 LEU A N 1
ATOM 1512 C CA . LEU A 1 191 ? -9.021 8.541 17.494 1.00 90.06 191 LEU A CA 1
ATOM 1513 C C . LEU A 1 191 ? -9.671 8.352 18.866 1.00 90.06 191 LEU A C 1
ATOM 1515 O O . LEU A 1 191 ? -10.871 8.582 19.013 1.00 90.06 191 LEU A O 1
ATOM 1519 N N . GLU A 1 192 ? -8.880 7.995 19.874 1.00 93.56 192 GLU A N 1
ATOM 1520 C CA . GLU A 1 192 ? -9.376 7.777 21.230 1.00 93.56 192 GLU A CA 1
ATOM 1521 C C . GLU A 1 192 ? -9.926 9.067 21.846 1.00 93.56 192 GLU A C 1
ATOM 1523 O O . GLU A 1 192 ? -11.035 9.086 22.382 1.00 93.56 192 GLU A O 1
ATOM 1528 N N . LYS A 1 193 ? -9.221 10.191 21.668 1.00 94.81 193 LYS A N 1
ATOM 1529 C CA . LYS A 1 193 ? -9.718 11.508 22.082 1.00 94.81 193 LYS A CA 1
ATOM 1530 C C . LYS A 1 193 ? -11.065 11.832 21.428 1.00 94.81 193 LYS A C 1
ATOM 1532 O O . LYS A 1 193 ? -11.995 12.230 22.125 1.00 94.81 193 LYS A O 1
ATOM 1537 N N . ARG A 1 194 ? -11.205 11.621 20.111 1.00 91.25 194 ARG A N 1
ATOM 1538 C CA . ARG A 1 194 ? -12.474 11.837 19.386 1.00 91.25 194 ARG A CA 1
ATOM 1539 C C . ARG A 1 194 ? -13.586 10.916 19.901 1.00 91.25 194 ARG A C 1
ATOM 1541 O O . ARG A 1 194 ? -14.723 11.366 20.040 1.00 91.25 194 ARG A O 1
ATOM 1548 N N . ARG A 1 195 ? -13.273 9.654 20.217 1.00 91.75 195 ARG A N 1
ATOM 1549 C CA . ARG A 1 195 ? -14.220 8.694 20.807 1.00 91.75 195 ARG A CA 1
ATOM 1550 C C . ARG A 1 195 ? -14.746 9.193 22.153 1.00 91.75 195 ARG A C 1
ATOM 1552 O O . ARG A 1 195 ? -15.959 9.224 22.347 1.00 91.75 195 ARG A O 1
ATOM 1559 N N . LEU A 1 196 ? -13.858 9.640 23.042 1.00 93.06 196 LEU A N 1
ATOM 1560 C CA . LEU A 1 196 ? -14.223 10.179 24.357 1.00 93.06 196 LEU A CA 1
ATOM 1561 C C . LEU A 1 196 ? -15.058 11.462 24.245 1.00 93.06 196 LEU A C 1
ATOM 1563 O O . LEU A 1 196 ? -16.078 11.583 24.920 1.00 93.06 196 LEU A O 1
ATOM 1567 N N . THR A 1 197 ? -14.689 12.380 23.345 1.00 92.62 197 THR A N 1
ATOM 1568 C CA . THR A 1 197 ? -15.470 13.600 23.084 1.00 92.62 197 THR A CA 1
ATOM 1569 C C . THR A 1 197 ? -16.873 13.284 22.562 1.00 92.62 197 THR A C 1
ATOM 1571 O O . THR A 1 197 ? -17.843 13.901 22.991 1.00 92.62 197 THR A O 1
ATOM 1574 N N . ARG A 1 198 ? -17.024 12.301 21.665 1.00 88.94 198 ARG A N 1
ATOM 1575 C CA . ARG A 1 198 ? -18.355 11.878 21.198 1.00 88.94 198 ARG A CA 1
ATOM 1576 C C . ARG A 1 198 ? -19.184 11.292 22.339 1.00 88.94 198 ARG A C 1
ATOM 1578 O O . ARG A 1 198 ? -20.346 11.654 22.483 1.00 88.94 198 ARG A O 1
ATOM 1585 N N . GLN A 1 199 ? -18.582 10.457 23.186 1.00 88.75 199 GLN A N 1
ATOM 1586 C CA . GLN A 1 199 ? -19.274 9.863 24.332 1.00 88.75 199 GLN A CA 1
ATOM 1587 C C . GLN A 1 199 ? -19.741 10.907 25.353 1.00 88.75 199 GLN A C 1
ATOM 1589 O O . GLN A 1 199 ? -20.842 10.758 25.886 1.00 88.75 199 GLN A O 1
ATOM 1594 N N . SER A 1 200 ? -18.964 11.970 25.596 1.00 87.19 200 SER A N 1
ATOM 1595 C CA . SER A 1 200 ? -19.377 13.048 26.502 1.00 87.19 200 SER A CA 1
ATOM 1596 C C . SER A 1 200 ? -20.529 13.887 25.941 1.00 87.19 200 SER A C 1
ATOM 1598 O O . SER A 1 200 ? -21.384 14.307 26.713 1.00 87.19 200 SER A O 1
ATOM 1600 N N . ILE A 1 201 ? -20.613 14.071 24.618 1.00 85.00 201 ILE A N 1
ATOM 1601 C CA . ILE A 1 201 ? -21.717 14.803 23.968 1.00 85.00 201 ILE A CA 1
ATOM 1602 C C . ILE A 1 201 ? -23.046 14.033 24.073 1.00 85.00 201 ILE A C 1
ATOM 1604 O O . ILE A 1 201 ? -24.075 14.627 24.379 1.00 85.00 201 ILE A O 1
ATOM 1608 N N . THR A 1 202 ? -23.048 12.709 23.904 1.00 72.50 202 THR A N 1
ATOM 1609 C CA . THR A 1 202 ? -24.276 11.885 24.027 1.00 72.50 202 THR A CA 1
ATOM 1610 C C . THR A 1 202 ? -24.864 11.811 25.439 1.00 72.50 202 THR A C 1
ATOM 1612 O O . THR A 1 202 ? -25.965 11.296 25.605 1.00 72.50 202 THR A O 1
ATOM 1615 N N . ARG A 1 203 ? -24.145 12.277 26.468 1.00 68.38 203 ARG A N 1
ATOM 1616 C CA . ARG A 1 203 ? -24.624 12.263 27.860 1.00 68.38 203 ARG A CA 1
ATOM 1617 C C . ARG A 1 203 ? -25.363 13.531 28.275 1.00 68.38 203 ARG A C 1
ATOM 1619 O O . ARG A 1 203 ? -25.885 13.565 29.386 1.00 68.38 203 ARG A O 1
ATOM 1626 N N . TYR A 1 204 ? -25.438 14.549 27.418 1.00 60.31 204 TYR A N 1
ATOM 1627 C CA . TYR A 1 204 ? -26.384 15.630 27.664 1.00 60.31 204 TYR A CA 1
ATOM 1628 C C . TYR A 1 204 ? -27.795 15.079 27.433 1.00 60.31 204 TYR A C 1
ATOM 1630 O O . TYR A 1 204 ? -28.043 14.514 26.365 1.00 60.31 204 TYR A O 1
ATOM 1638 N N . PRO A 1 205 ? -28.702 15.172 28.425 1.00 60.72 205 PRO A N 1
ATOM 1639 C CA . PRO A 1 205 ? -30.054 14.661 28.276 1.00 60.72 205 PRO A CA 1
ATOM 1640 C C . PRO A 1 205 ? -30.668 15.304 27.040 1.00 60.72 205 PRO A C 1
ATOM 1642 O O . PRO A 1 205 ? -30.601 16.524 26.878 1.00 60.72 205 PRO A O 1
ATOM 1645 N N . THR A 1 206 ? -31.234 14.481 26.156 1.00 64.06 206 THR A N 1
ATOM 1646 C CA . THR A 1 206 ? -32.088 14.966 25.078 1.00 64.06 206 THR A CA 1
ATOM 1647 C C . THR A 1 206 ? -33.124 15.866 25.732 1.00 64.06 206 THR A C 1
ATOM 1649 O O . THR A 1 206 ? -33.975 15.391 26.482 1.00 64.06 206 THR A O 1
ATOM 1652 N N . ILE A 1 207 ? -33.004 17.178 25.520 1.00 65.75 207 ILE A N 1
ATOM 1653 C CA . ILE A 1 207 ? -34.040 18.119 25.914 1.00 65.75 207 ILE A CA 1
ATOM 1654 C C . ILE A 1 207 ? -35.205 17.777 24.998 1.00 65.75 207 ILE A C 1
ATOM 1656 O O . ILE A 1 207 ? -35.253 18.194 23.841 1.00 65.75 207 ILE A O 1
ATOM 1660 N N . THR A 1 208 ? -36.095 16.917 25.486 1.00 64.06 208 THR A N 1
ATOM 1661 C CA . THR A 1 208 ? -37.356 16.618 24.831 1.00 64.06 208 THR A CA 1
ATOM 1662 C C . THR A 1 208 ? -38.143 17.913 24.868 1.00 64.06 208 THR A C 1
ATOM 1664 O O . THR A 1 208 ? -38.763 18.259 25.872 1.00 64.06 208 THR A O 1
ATOM 1667 N N . TYR A 1 209 ? -38.061 18.683 23.787 1.00 64.81 209 TYR A N 1
ATOM 1668 C CA . TYR A 1 209 ? -38.966 19.794 23.576 1.00 64.81 209 TYR A CA 1
ATOM 1669 C C . TYR A 1 209 ? -40.362 19.187 23.475 1.00 64.81 209 TYR A C 1
ATOM 1671 O O . TYR A 1 209 ? -40.750 18.650 22.438 1.00 64.81 209 TYR A O 1
ATOM 1679 N N . HIS A 1 210 ? -41.113 19.241 24.573 1.00 64.44 210 HIS A N 1
ATOM 1680 C CA . HIS A 1 210 ? -42.554 19.093 24.517 1.00 64.44 210 HIS A CA 1
ATOM 1681 C C . HIS A 1 210 ? -43.064 20.248 23.660 1.00 64.44 210 HIS A C 1
ATOM 1683 O O . HIS A 1 210 ? -43.213 21.374 24.135 1.00 64.44 210 HIS A O 1
ATOM 1689 N N . SER A 1 211 ? -43.256 19.971 22.369 1.00 64.19 211 SER A N 1
ATOM 1690 C CA . SER A 1 211 ? -43.983 20.853 21.470 1.00 64.19 211 SER A CA 1
ATOM 1691 C C . SER A 1 211 ? -45.356 21.042 22.091 1.00 64.19 211 SER A C 1
ATOM 1693 O O . SER A 1 211 ? -46.176 20.122 22.129 1.00 64.19 211 SER A O 1
ATOM 1695 N N . ARG A 1 212 ? -45.554 22.211 22.700 1.00 60.09 212 ARG A N 1
ATOM 1696 C CA . ARG A 1 212 ? -46.824 22.626 23.268 1.00 60.09 212 ARG A CA 1
ATOM 1697 C C . ARG A 1 212 ? -47.760 22.737 22.073 1.00 60.09 212 ARG A C 1
ATOM 1699 O O . ARG A 1 212 ? -47.705 23.722 21.346 1.00 60.09 212 ARG A O 1
ATOM 1706 N N . GLN A 1 213 ? -48.547 21.689 21.833 1.00 55.84 213 GLN A N 1
ATOM 1707 C CA . GLN A 1 213 ? -49.675 21.746 20.919 1.00 55.84 213 GLN A CA 1
ATOM 1708 C C . GLN A 1 213 ? -50.600 22.831 21.459 1.00 55.84 213 GLN A C 1
ATOM 1710 O O . GLN A 1 213 ? -51.368 22.625 22.396 1.00 55.84 213 GLN A O 1
ATOM 1715 N N . SER A 1 214 ? -50.443 24.032 20.915 1.00 60.09 214 SER A N 1
ATOM 1716 C CA . SER A 1 214 ? -51.425 25.089 21.013 1.00 60.09 214 SER A CA 1
ATOM 1717 C C . SER A 1 214 ? -52.673 24.560 20.325 1.00 60.09 214 SER A C 1
ATOM 1719 O O . SER A 1 214 ? -52.758 24.533 19.101 1.00 60.09 214 SER A O 1
ATOM 1721 N N . SER A 1 215 ? -53.616 24.084 21.130 1.00 60.06 215 SER A N 1
ATOM 1722 C CA . SER A 1 215 ? -54.991 23.842 20.732 1.00 60.06 215 SER A CA 1
ATOM 1723 C C . SER A 1 215 ? -55.606 25.174 20.294 1.00 60.06 215 SER A C 1
ATOM 1725 O O . SER A 1 215 ? -56.188 25.895 21.105 1.00 60.06 215 SER A O 1
ATOM 1727 N N . SER A 1 216 ? -55.421 25.545 19.027 1.00 56.56 216 SER A N 1
ATOM 1728 C CA . SER A 1 216 ? -56.288 26.510 18.360 1.00 56.56 216 SER A CA 1
ATOM 1729 C C . SER A 1 216 ? -57.530 25.758 17.905 1.00 56.56 216 SER A C 1
ATOM 1731 O O . SER A 1 216 ? -57.434 24.789 17.152 1.00 56.56 216 SER A O 1
ATOM 1733 N N . SER A 1 217 ? -58.665 26.196 18.435 1.00 57.47 217 SER A N 1
ATOM 1734 C CA . SER A 1 217 ? -59.994 25.647 18.227 1.00 57.47 217 SER A CA 1
ATOM 1735 C C . SER A 1 217 ? -60.367 25.492 16.756 1.00 57.47 217 SER A C 1
ATOM 1737 O O . SER A 1 217 ? -60.069 26.352 15.927 1.00 57.47 217 SER A O 1
ATOM 1739 N N . GLU A 1 218 ? -61.100 24.415 16.499 1.00 56.88 218 GLU A N 1
ATOM 1740 C CA . GLU A 1 218 ? -61.905 24.165 15.312 1.00 56.88 218 GLU A CA 1
ATOM 1741 C C . GLU A 1 218 ? -62.766 25.374 14.922 1.00 56.88 218 GLU A C 1
ATOM 1743 O O . GLU A 1 218 ? -63.524 25.912 15.728 1.00 56.88 218 GLU A O 1
ATOM 1748 N N . ALA A 1 219 ? -62.705 25.728 13.643 1.00 53.28 219 ALA A N 1
ATOM 1749 C CA . ALA A 1 219 ? -63.841 26.248 12.899 1.00 53.28 219 ALA A CA 1
ATOM 1750 C C . ALA A 1 219 ? -63.849 25.532 11.544 1.00 53.28 219 ALA A C 1
ATOM 1752 O O . ALA A 1 219 ? -63.182 25.927 10.591 1.00 53.28 219 ALA A O 1
ATOM 1753 N N . ASP A 1 220 ? -64.487 24.366 11.562 1.00 54.28 220 ASP A N 1
ATOM 1754 C CA . ASP A 1 220 ? -65.543 23.963 10.637 1.00 54.28 220 ASP A CA 1
ATOM 1755 C C . ASP A 1 220 ? -65.528 24.620 9.244 1.00 54.28 220 ASP A C 1
ATOM 1757 O O . ASP A 1 220 ? -65.851 25.797 9.102 1.00 54.28 220 ASP A O 1
ATOM 1761 N N . LEU A 1 221 ? -65.210 23.835 8.208 1.00 50.16 221 LEU A N 1
ATOM 1762 C CA . LEU A 1 221 ? -65.807 23.972 6.876 1.00 50.16 221 LEU A CA 1
ATOM 1763 C C . LEU A 1 221 ? -65.590 22.683 6.075 1.00 50.16 221 LEU A C 1
ATOM 1765 O O . LEU A 1 221 ? -64.544 22.409 5.487 1.00 50.16 221 LEU A O 1
ATOM 1769 N N . SER A 1 222 ? -66.654 21.893 6.075 1.00 57.03 222 SER A N 1
ATOM 1770 C CA . SER A 1 222 ? -66.882 20.717 5.247 1.00 57.03 222 SER A CA 1
ATOM 1771 C C . SER A 1 222 ? -66.845 21.039 3.745 1.00 57.03 222 SER A C 1
ATOM 1773 O O . SER A 1 222 ? -67.549 21.940 3.292 1.00 57.03 222 SER A O 1
ATOM 1775 N N . ARG A 1 223 ? -66.094 20.250 2.962 1.00 44.78 223 ARG A N 1
ATOM 1776 C CA . ARG A 1 223 ? -66.281 19.931 1.521 1.00 44.78 223 ARG A CA 1
ATOM 1777 C C . ARG A 1 223 ? -65.147 18.966 1.148 1.00 44.78 223 ARG A C 1
ATOM 1779 O O . ARG A 1 223 ? -63.992 19.352 1.202 1.00 44.78 223 ARG A O 1
ATOM 1786 N N . GLY A 1 224 ? -65.380 17.671 0.947 1.00 52.00 224 GLY A N 1
ATOM 1787 C CA . GLY A 1 224 ? -66.115 17.102 -0.186 1.00 52.00 224 GLY A CA 1
ATOM 1788 C C . GLY A 1 224 ? -65.113 16.719 -1.290 1.00 52.00 224 GLY A C 1
ATOM 1789 O O . GLY A 1 224 ? -64.167 17.465 -1.497 1.00 52.00 224 GLY A O 1
ATOM 1790 N N . PHE A 1 225 ? -65.355 15.600 -1.988 1.00 43.31 225 PHE A N 1
ATOM 1791 C CA . PHE A 1 225 ? -64.564 14.974 -3.078 1.00 43.31 225 PHE A CA 1
ATOM 1792 C C . PHE A 1 225 ? -63.525 13.945 -2.589 1.00 43.31 225 PHE A C 1
ATOM 1794 O O . PHE A 1 225 ? -62.489 14.296 -2.046 1.00 43.31 225 PHE A O 1
ATOM 1801 N N . SER A 1 226 ? -63.784 12.630 -2.618 1.00 51.22 226 SER A N 1
ATOM 1802 C CA . SER A 1 226 ? -64.114 11.749 -3.761 1.00 51.22 226 SER A CA 1
ATOM 1803 C C . SER A 1 226 ? -63.188 11.949 -4.958 1.00 51.22 226 SER A C 1
ATOM 1805 O O . SER A 1 226 ? -63.441 12.818 -5.782 1.00 51.22 226 SER A O 1
ATOM 1807 N N . HIS A 1 227 ? -62.143 11.124 -5.051 1.00 43.16 227 HIS A N 1
ATOM 1808 C CA . HIS A 1 227 ? -61.883 10.196 -6.164 1.00 43.16 227 HIS A CA 1
ATOM 1809 C C . HIS A 1 227 ? -60.400 9.808 -6.220 1.00 43.16 227 HIS A C 1
ATOM 1811 O O . HIS A 1 227 ? -59.520 10.641 -6.415 1.00 43.16 227 HIS A O 1
ATOM 1817 N N . ALA A 1 228 ? -60.148 8.501 -6.134 1.00 46.62 228 ALA A N 1
ATOM 1818 C CA . ALA A 1 228 ? -59.003 7.890 -6.795 1.00 46.62 228 ALA A CA 1
ATOM 1819 C C . ALA A 1 228 ? -59.094 8.148 -8.311 1.00 46.62 228 ALA A C 1
ATOM 1821 O O . ALA A 1 228 ? -60.199 8.200 -8.861 1.00 46.62 228 ALA A O 1
ATOM 1822 N N . PRO A 1 229 ? -57.951 8.202 -9.007 1.00 58.28 229 PRO A N 1
ATOM 1823 C CA . PRO A 1 229 ? -57.751 7.103 -9.941 1.00 58.28 229 PRO A CA 1
ATOM 1824 C C . PRO A 1 229 ? -56.312 6.585 -10.006 1.00 58.28 229 PRO A C 1
ATOM 1826 O O . PRO A 1 229 ? -55.326 7.314 -9.917 1.00 58.28 229 PRO A O 1
ATOM 1829 N N . GLN A 1 230 ? -56.239 5.281 -10.263 1.00 54.50 230 GLN A N 1
ATOM 1830 C CA . GLN A 1 230 ? -55.128 4.627 -10.939 1.00 54.50 230 GLN A CA 1
ATOM 1831 C C . GLN A 1 230 ? -54.828 5.310 -12.284 1.00 54.50 230 GLN A C 1
ATOM 1833 O O . GLN A 1 230 ? -55.745 5.557 -13.064 1.00 54.50 230 GLN A O 1
ATOM 1838 N N . ARG A 1 231 ? -53.544 5.498 -12.602 1.00 44.16 231 ARG A N 1
ATOM 1839 C CA . ARG A 1 231 ? -52.997 5.530 -13.972 1.00 44.16 231 ARG A CA 1
ATOM 1840 C C . ARG A 1 231 ? -51.578 4.963 -13.909 1.00 44.16 231 ARG A C 1
ATOM 1842 O O . ARG A 1 231 ? -50.739 5.492 -13.194 1.00 44.16 231 ARG A O 1
ATOM 1849 N N . THR A 1 232 ? -51.367 3.724 -14.345 1.00 47.19 232 THR A N 1
ATOM 1850 C CA . THR A 1 232 ? -50.982 3.313 -15.711 1.00 47.19 232 THR A CA 1
ATOM 1851 C C . TH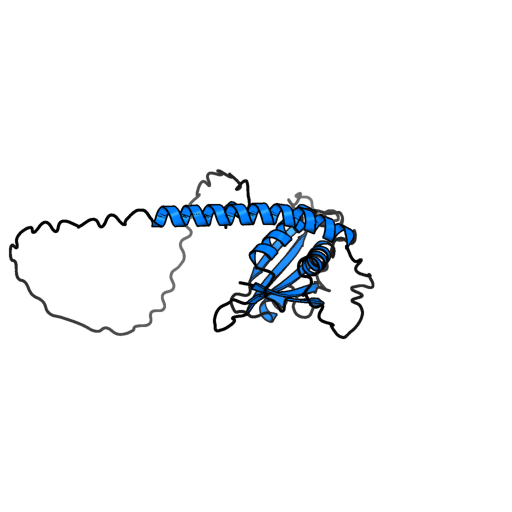R A 1 232 ? -49.705 3.973 -16.227 1.00 47.19 232 THR A C 1
ATOM 1853 O O . THR A 1 232 ? -49.659 5.160 -16.536 1.00 47.19 232 THR A O 1
ATOM 1856 N N . SER A 1 233 ? -48.705 3.109 -16.376 1.00 53.41 233 SER A N 1
ATOM 1857 C CA . SER A 1 233 ? -47.546 3.187 -17.256 1.00 53.41 233 SER A CA 1
ATOM 1858 C C . SER A 1 233 ? -47.814 3.881 -18.592 1.00 53.41 233 SER A C 1
ATOM 1860 O O . SER A 1 233 ? -48.732 3.495 -19.313 1.00 53.41 233 SER A O 1
ATOM 1862 N N . THR A 1 234 ? -46.922 4.794 -18.979 1.00 48.31 234 THR A N 1
ATOM 1863 C CA . THR A 1 234 ? -46.674 5.079 -20.397 1.00 48.31 234 THR A CA 1
ATOM 1864 C C . THR A 1 234 ? -45.200 5.398 -20.600 1.00 48.31 234 THR A C 1
ATOM 1866 O O . THR A 1 234 ? -44.639 6.267 -19.936 1.00 48.31 234 THR A O 1
ATOM 1869 N N . ALA A 1 235 ? -44.584 4.645 -21.507 1.00 52.12 235 ALA A N 1
ATOM 1870 C CA . ALA A 1 235 ? -43.287 4.929 -22.085 1.00 52.12 235 ALA A CA 1
ATOM 1871 C C . ALA A 1 235 ? -43.323 6.274 -22.826 1.00 52.12 235 ALA A C 1
ATOM 1873 O O . ALA A 1 235 ? -44.292 6.582 -23.517 1.00 52.12 235 ALA A O 1
ATOM 1874 N N . GLY A 1 236 ? -42.246 7.046 -22.704 1.00 38.62 236 GLY A N 1
ATOM 1875 C CA . GLY A 1 236 ? -42.039 8.283 -23.445 1.00 38.62 236 GLY A CA 1
ATOM 1876 C C . GLY A 1 236 ? -40.555 8.471 -23.721 1.00 38.62 236 GLY A C 1
ATOM 1877 O O . GLY A 1 236 ? -39.810 8.920 -22.855 1.00 38.62 236 GLY A O 1
ATOM 1878 N N . GLN A 1 237 ? -40.133 8.103 -24.931 1.00 50.78 237 GLN A N 1
ATOM 1879 C CA . GLN A 1 237 ? -38.907 8.608 -25.542 1.00 50.78 237 GLN A CA 1
ATOM 1880 C C . GLN A 1 237 ? -39.024 10.133 -25.644 1.00 50.78 237 GLN A C 1
ATOM 1882 O O . GLN A 1 237 ? -39.916 10.645 -26.313 1.00 50.78 237 GLN A O 1
ATOM 1887 N N . GLY A 1 238 ? -38.119 10.850 -24.983 1.00 38.12 238 GLY A N 1
ATOM 1888 C CA . GLY A 1 238 ? -37.981 12.297 -25.093 1.00 38.12 238 GLY A CA 1
ATOM 1889 C C . GLY A 1 238 ? -36.514 12.651 -25.273 1.00 38.12 238 GLY A C 1
ATOM 1890 O O . GLY A 1 238 ? -35.764 12.716 -24.303 1.00 38.12 238 GLY A O 1
ATOM 1891 N N . GLN A 1 239 ? -36.109 12.848 -26.527 1.00 48.31 239 GLN A N 1
ATOM 1892 C CA . GLN A 1 239 ? -34.887 13.565 -26.871 1.00 48.31 239 GLN A CA 1
ATOM 1893 C C . GLN A 1 239 ? -35.023 15.000 -26.352 1.00 48.31 239 GLN A C 1
ATOM 1895 O O . GLN A 1 239 ? -35.869 15.748 -26.832 1.00 48.31 239 GLN A O 1
ATOM 1900 N N . TYR A 1 240 ? -34.184 15.386 -25.393 1.00 37.38 240 TYR A N 1
ATOM 1901 C CA . TYR A 1 240 ? -33.988 16.788 -25.040 1.00 37.38 240 TYR A CA 1
ATOM 1902 C C . TYR A 1 240 ? -32.573 17.207 -25.412 1.00 37.38 240 TYR A C 1
ATOM 1904 O O . TYR A 1 240 ? -31.579 16.687 -24.902 1.00 37.38 240 TYR A O 1
ATOM 1912 N N . ALA A 1 241 ? -32.522 18.151 -26.349 1.00 45.31 241 ALA A N 1
ATOM 1913 C CA . ALA A 1 241 ? -31.341 18.906 -26.712 1.00 45.31 241 ALA A CA 1
ATOM 1914 C C . ALA A 1 241 ? -30.798 19.648 -25.483 1.00 45.31 241 ALA A C 1
ATOM 1916 O O . ALA A 1 241 ? -31.538 20.268 -24.718 1.00 45.31 241 ALA A O 1
ATOM 1917 N N . ARG A 1 242 ? -29.483 19.553 -25.302 1.00 38.91 242 ARG A N 1
ATOM 1918 C CA . ARG A 1 242 ? -28.732 20.141 -24.194 1.00 38.91 242 ARG A CA 1
ATOM 1919 C C . ARG A 1 242 ? -28.465 21.625 -24.494 1.00 38.91 242 ARG A C 1
ATOM 1921 O O . ARG A 1 242 ? -27.835 21.899 -25.514 1.00 38.91 242 ARG A O 1
ATOM 1928 N N . PRO A 1 243 ? -28.874 22.577 -23.639 1.00 41.50 243 PRO A N 1
ATOM 1929 C CA . PRO A 1 243 ? -28.442 23.962 -23.760 1.00 41.50 243 PRO A CA 1
ATOM 1930 C C . PRO A 1 243 ? -27.003 24.101 -23.248 1.00 41.50 243 PRO A C 1
ATOM 1932 O O . PRO A 1 243 ? -26.672 23.657 -22.147 1.00 41.50 243 PRO A O 1
ATOM 1935 N N . THR A 1 244 ? -26.148 24.736 -24.044 1.00 49.16 244 THR A N 1
ATOM 1936 C CA . THR A 1 244 ? -24.853 25.271 -23.615 1.00 49.16 244 THR A CA 1
ATOM 1937 C C . THR A 1 244 ? -25.092 26.485 -22.726 1.00 49.16 244 THR A C 1
ATOM 1939 O O . THR A 1 244 ? -25.496 27.539 -23.215 1.00 49.16 244 THR A O 1
ATOM 1942 N N . ARG A 1 245 ? -24.847 26.334 -21.423 1.00 35.41 245 ARG A N 1
ATOM 1943 C CA . ARG A 1 245 ? -24.799 27.438 -20.465 1.00 35.41 245 ARG A CA 1
ATOM 1944 C C . ARG A 1 245 ? -23.375 27.550 -19.930 1.00 35.41 245 ARG A C 1
ATOM 1946 O O . ARG A 1 245 ? -22.916 26.695 -19.178 1.00 35.41 245 ARG A O 1
ATOM 1953 N N . THR A 1 246 ? -22.676 28.569 -20.409 1.00 49.31 246 THR A N 1
ATOM 1954 C CA . THR A 1 246 ? -21.429 29.094 -19.858 1.00 49.31 246 THR A CA 1
ATOM 1955 C C . THR A 1 246 ? -21.777 29.928 -18.632 1.00 49.31 246 THR A C 1
ATOM 1957 O O . THR A 1 246 ? -22.196 31.072 -18.777 1.00 49.31 246 THR A O 1
ATOM 1960 N N . ASP A 1 247 ? -21.633 29.340 -17.448 1.00 36.44 247 ASP A N 1
ATOM 1961 C CA . ASP A 1 247 ? -21.568 30.093 -16.200 1.00 36.44 247 ASP A CA 1
ATOM 1962 C C . ASP A 1 247 ? -20.111 30.036 -15.717 1.00 36.44 247 ASP A C 1
ATOM 1964 O O . ASP A 1 247 ? -19.629 28.999 -15.252 1.00 36.44 247 ASP A O 1
ATOM 1968 N N . ASP A 1 248 ? -19.406 31.156 -15.886 1.00 45.03 248 ASP A N 1
ATOM 1969 C CA . ASP A 1 248 ? -18.120 31.440 -15.255 1.00 45.03 248 ASP A CA 1
ATOM 1970 C C . ASP A 1 248 ? -18.330 31.522 -13.739 1.00 45.03 248 ASP A C 1
ATOM 1972 O O . ASP A 1 248 ? -18.699 32.557 -13.181 1.00 45.03 248 ASP A O 1
ATOM 1976 N N . ALA A 1 249 ? -18.117 30.398 -13.057 1.00 36.62 249 ALA A N 1
ATOM 1977 C CA . ALA A 1 249 ? -18.010 30.367 -11.610 1.00 36.62 249 ALA A CA 1
ATOM 1978 C C . ALA A 1 249 ? -16.589 30.777 -11.211 1.00 36.62 249 ALA A C 1
ATOM 1980 O O . ALA A 1 249 ? -15.621 30.034 -11.378 1.00 36.62 249 ALA A O 1
ATOM 1981 N N . MET A 1 250 ? -16.496 31.986 -10.668 1.00 36.75 250 MET A N 1
ATOM 1982 C CA . MET A 1 250 ? -15.362 32.507 -9.921 1.00 36.75 250 MET A CA 1
ATOM 1983 C C . MET A 1 250 ? -15.050 31.537 -8.764 1.00 36.75 250 MET A C 1
ATOM 1985 O O . MET A 1 250 ? -15.767 31.485 -7.766 1.00 36.75 250 MET A O 1
ATOM 1989 N N . ILE A 1 251 ? -14.020 30.701 -8.929 1.00 36.03 251 ILE A N 1
ATOM 1990 C CA . ILE A 1 251 ? -13.509 29.827 -7.869 1.00 36.03 251 ILE A CA 1
ATOM 1991 C C . ILE A 1 251 ? -12.641 30.691 -6.963 1.00 36.03 251 ILE A C 1
ATOM 1993 O O . ILE A 1 251 ? -11.500 31.011 -7.295 1.00 36.03 251 ILE A O 1
ATOM 1997 N N . ASP A 1 252 ? -13.199 31.054 -5.814 1.00 31.94 252 ASP A N 1
ATOM 1998 C CA . ASP A 1 252 ? -12.451 31.648 -4.717 1.00 31.94 252 ASP A CA 1
ATOM 1999 C C . ASP A 1 252 ? -11.490 30.586 -4.160 1.00 31.94 252 ASP A C 1
ATOM 2001 O O . ASP A 1 252 ? -11.875 29.605 -3.515 1.00 31.94 252 ASP A O 1
ATOM 2005 N N . SER A 1 253 ? -10.210 30.729 -4.497 1.00 39.12 253 SER A N 1
ATOM 2006 C CA . SER A 1 253 ? -9.140 29.817 -4.113 1.00 39.12 253 SER A CA 1
ATOM 2007 C C . SER A 1 253 ? -8.699 30.073 -2.671 1.00 39.12 253 SER A C 1
ATOM 2009 O O . SER A 1 253 ? -7.600 30.569 -2.423 1.00 39.12 253 SER A O 1
ATOM 2011 N N . ALA A 1 254 ? -9.526 29.698 -1.699 1.00 34.53 254 ALA A N 1
ATOM 2012 C CA . ALA A 1 254 ? -9.093 29.546 -0.313 1.00 34.53 254 ALA A CA 1
ATOM 2013 C C . ALA A 1 254 ? -8.514 28.134 -0.118 1.00 34.53 254 ALA A C 1
ATOM 2015 O O . ALA A 1 254 ? -9.149 27.233 0.425 1.00 34.53 254 ALA A O 1
ATOM 2016 N N . SER A 1 255 ? -7.292 27.915 -0.611 1.00 40.94 255 SER A N 1
ATOM 2017 C CA . SER A 1 255 ? -6.561 26.659 -0.436 1.00 40.94 255 SER A CA 1
ATOM 2018 C C . SER A 1 255 ? -5.918 26.577 0.953 1.00 40.94 255 SER A C 1
ATOM 2020 O O . SER A 1 255 ? -4.694 26.641 1.085 1.00 40.94 255 SER A O 1
ATOM 2022 N N . SER A 1 256 ? -6.709 26.400 2.008 1.00 37.28 256 SER A N 1
ATOM 2023 C CA . SER A 1 256 ? -6.175 25.819 3.240 1.00 37.28 256 SER A CA 1
ATOM 2024 C C . SER A 1 256 ? -6.090 24.308 3.033 1.00 37.28 256 SER A C 1
ATOM 2026 O O . SER A 1 256 ? -7.039 23.557 3.242 1.00 37.28 256 SER A O 1
ATOM 2028 N N . ARG A 1 257 ? -4.933 23.837 2.551 1.00 37.69 257 ARG A N 1
ATOM 2029 C CA . ARG A 1 257 ? -4.642 22.401 2.605 1.00 37.69 257 ARG A CA 1
ATOM 2030 C C . ARG A 1 257 ? -4.737 21.979 4.074 1.00 37.69 257 ARG A C 1
ATOM 2032 O O . ARG A 1 257 ? -4.125 22.656 4.903 1.00 37.69 257 ARG A O 1
ATOM 2039 N N . PRO A 1 258 ? -5.470 20.906 4.413 1.00 39.97 258 PRO A N 1
ATOM 2040 C CA . PRO A 1 258 ? -5.471 20.401 5.775 1.00 39.97 258 PRO A CA 1
ATOM 2041 C C . PRO A 1 258 ? -4.021 20.135 6.178 1.00 39.97 258 PRO A C 1
ATOM 2043 O O . PRO A 1 258 ? -3.277 19.453 5.470 1.00 39.97 258 PRO A O 1
ATOM 2046 N N . THR A 1 259 ? -3.598 20.722 7.296 1.00 50.44 259 THR A N 1
ATOM 2047 C CA . THR A 1 259 ? -2.224 20.611 7.804 1.00 50.44 259 THR A CA 1
ATOM 2048 C C . THR A 1 259 ? -1.885 19.169 8.184 1.00 50.44 259 THR A C 1
ATOM 2050 O O . THR A 1 259 ? -0.713 18.836 8.355 1.00 50.44 259 THR A O 1
ATOM 2053 N N . ARG A 1 260 ? -2.906 18.311 8.332 1.00 55.69 260 ARG A N 1
ATOM 2054 C CA . ARG A 1 260 ? -2.811 16.901 8.705 1.00 55.69 260 ARG A CA 1
ATOM 2055 C C . ARG A 1 260 ? -3.815 16.077 7.892 1.00 55.69 260 ARG A C 1
ATOM 2057 O O . ARG A 1 260 ? -5.001 16.383 7.858 1.00 55.69 260 ARG A O 1
ATOM 2064 N N . TRP A 1 261 ? -3.357 15.006 7.247 1.00 50.38 261 TRP A N 1
ATOM 2065 C CA . TRP A 1 261 ? -4.201 14.173 6.374 1.00 50.38 261 TRP A CA 1
ATOM 2066 C C . TRP A 1 261 ? -5.323 13.436 7.129 1.00 50.38 261 TRP A C 1
ATOM 2068 O O . TRP A 1 261 ? -6.365 13.149 6.549 1.00 50.38 261 TRP A O 1
ATOM 2078 N N . TRP A 1 262 ? -5.155 13.180 8.429 1.00 49.94 262 TRP A N 1
ATOM 2079 C CA . TRP A 1 262 ? -6.179 12.557 9.280 1.00 49.94 262 TRP A CA 1
ATOM 2080 C C . TRP A 1 262 ? -7.312 13.507 9.696 1.00 49.94 262 TRP A C 1
ATOM 2082 O O . TRP A 1 262 ? -8.237 13.097 10.398 1.00 49.94 262 TRP A O 1
ATOM 2092 N N . ASP A 1 263 ? -7.268 14.774 9.288 1.00 53.88 263 ASP A N 1
ATOM 2093 C CA . ASP A 1 263 ? -8.416 15.675 9.423 1.00 53.88 263 ASP A CA 1
ATOM 2094 C C . ASP A 1 263 ? -9.491 15.395 8.352 1.00 53.88 263 ASP A C 1
ATOM 2096 O O . ASP A 1 263 ? -10.600 15.911 8.450 1.00 53.88 263 ASP A O 1
ATOM 2100 N N . LEU A 1 264 ? -9.184 14.543 7.363 1.00 47.53 264 LEU A N 1
ATOM 2101 C CA . LEU A 1 264 ? -10.098 14.092 6.305 1.00 47.53 264 LEU A CA 1
ATOM 2102 C C . LEU A 1 264 ? -10.793 12.748 6.608 1.00 47.53 264 LEU A C 1
ATOM 2104 O O . LEU A 1 264 ? -11.634 12.317 5.821 1.00 47.53 264 LEU A O 1
ATOM 2108 N N . LEU A 1 265 ? -10.428 12.085 7.713 1.00 47.47 265 LEU A N 1
ATOM 2109 C CA . LEU A 1 265 ? -11.022 10.834 8.212 1.00 47.47 265 LEU A CA 1
ATOM 2110 C C . LEU A 1 265 ? -11.844 11.105 9.475 1.00 47.47 265 LEU A C 1
ATOM 2112 O O . LEU A 1 265 ? -12.914 10.482 9.642 1.00 47.47 265 LEU A O 1
#

Organism: NCBI:txid456999

Nearest PDB structures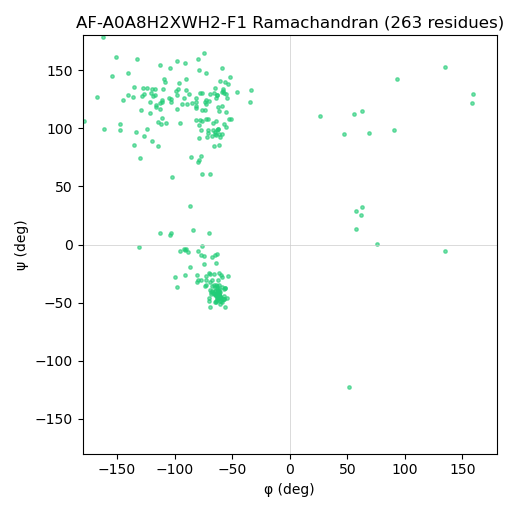 (foldseek):
  8ovp-assembly1_A  TM=3.851E-01  e=9.419E-01  Escherichia coli
  3sg5-assembly1_A-2  TM=3.547E-01  e=7.016E-01  Gallus gallus
  4ik8-assembly1_A-2  TM=3.841E-01  e=9.991E-01  Entacmaea quadricolor
  8ovp-assembly1_B  TM=3.861E-01  e=1.423E+00  Escherichia coli
  8ovo-assembly1_B  TM=3.931E-01  e=1.800E+00  Shigella flexneri

Solvent-accessible surface area (backbone atoms only — not comparable to full-atom values): 16398 Å² total; per-residue (Å²): 91,27,34,42,29,41,34,36,36,40,30,77,85,46,61,61,40,29,34,36,40,32,37,30,32,43,87,53,98,71,66,54,55,35,33,40,35,39,37,35,31,63,47,81,69,80,76,77,73,69,96,66,85,88,76,99,64,82,66,60,59,64,49,74,37,41,50,44,38,81,42,82,46,70,30,91,78,44,42,60,64,66,50,46,44,76,75,49,36,92,44,48,43,80,72,50,38,38,37,34,87,80,63,86,41,40,53,68,56,52,52,50,45,52,52,51,55,43,65,78,49,52,57,29,29,58,73,75,71,40,48,52,45,62,54,48,28,54,50,53,28,51,49,68,76,36,78,76,43,40,76,54,84,76,94,68,72,82,68,54,64,92,75,43,79,80,75,83,50,65,70,58,18,52,55,50,46,55,54,40,52,55,52,47,51,55,51,50,52,51,52,50,51,54,52,52,54,52,57,59,59,71,65,55,77,79,77,75,76,76,75,76,79,75,84,73,77,87,80,86,81,92,76,85,80,90,77,87,78,91,77,80,92,76,93,74,93,72,93,73,85,81,81,91,76,91,75,90,74,83,76,81,82,76,79,74,69,71,94,46,79,73,79,81,112

Foldseek 3Di:
DFFFKKWWKAFLVCLQWTKIKTWDFDPDPDTQTKIKIKIKGADPDPPPPPPDDDDPDDPCDVQAKHFIDIDIDIDPRRDPQVVVVVVHRPRMDTQWMKGQHPRPGHPVLLVLLLVLLCVVPRMDHSNVLCSHVSNLLSVLLVCVVRVPIDIDDDDDDNPCSVDDRNDRPNVVSVVSNVVSVVVVVVLVVVVVVVVVVVVVVVPPPPPPPPPPPPPDDDDDDDDDDDDDDDDDDDDDDDDDDDDDDDDPDDPPPPPPPPPDPVVVD

Radius of gyration: 27.78 Å; Cα contacts (8 Å, |Δi|>4): 308; chains: 1; bounding box: 85×54×62 Å

Secondary structure (DSSP, 8-state):
-EEEEEEEEEESS-TT-EEEEEEEE-SSSS-PEEEEEEEEEE--------S--------HHHHH-EEEEEEEEE-TTS-HHHHHHHTTGGGEEEEEEEE-TT---BHHHHHHHHHHHHHH--EE-TTTT-TTHHHHHHHHHHHHH-TT-EEE---S----BTTB-----HHHHHHHHHHHHHHHHHHHHHHHHHHHHHHHHTTS-----------PPP----------------------PPP---------------SSGGGG-

Sequence (265 aa):
MLVTSASYYKSRKSPGHELLLFTIADQADEPLNNYILLDRTPRQLPVKTPTLPSSSGPNISQLLGGPASDQFSISYRGDRDSLLRHFGGSSLAELKALAFPTGTFYLYELILLAYVTSSDRPDYHLLKSQCYWFASTMWETMRKLVPEARVESHTSTRPQLLGLNVVRNTTLAEQIIEVYRVQHGVFRSSLEKRRLTRQSITRYPTITYHSRQSSSSEADLSRGFSHAPQRTSTAGQGQYARPTRTDDAMIDSASSRPTRWWDLL